Protein AF-0000000087548509 (afdb_homodimer)

Organism: Malassezia restricta (strain ATCC 96810 / NBRC 103918 / CBS 7877) (NCBI:txid425264)

Structure (mmCIF, N/CA/C/O backbone):
data_AF-0000000087548509-model_v1
#
loop_
_entity.id
_entity.type
_entity.pdbx_description
1 polymer 'Dynein light chain roadblock-type 2'
#
loop_
_atom_site.group_PDB
_atom_site.id
_atom_site.type_symbol
_atom_site.label_atom_id
_atom_site.label_alt_id
_atom_site.label_comp_id
_atom_site.label_asym_id
_atom_site.label_entity_id
_atom_site.label_seq_id
_atom_site.pdbx_PDB_ins_code
_atom_site.Cartn_x
_atom_site.Cartn_y
_atom_site.Cartn_z
_atom_site.occupancy
_atom_site.B_iso_or_equiv
_atom_site.auth_seq_id
_atom_site.auth_comp_id
_atom_site.auth_asym_id
_atom_site.auth_atom_id
_atom_site.pdbx_PDB_model_num
ATOM 1 N N . MET A 1 1 ? 19.375 -21.125 -25.5 1 32.38 1 MET A N 1
ATOM 2 C CA . MET A 1 1 ? 18.875 -19.938 -24.797 1 32.38 1 MET A CA 1
ATOM 3 C C . MET A 1 1 ? 18.688 -20.203 -23.312 1 32.38 1 MET A C 1
ATOM 5 O O . MET A 1 1 ? 17.797 -20.969 -22.938 1 32.38 1 MET A O 1
ATOM 9 N N . ILE A 1 2 ? 19.578 -20.219 -22.469 1 40.16 2 ILE A N 1
ATOM 10 C CA . ILE A 1 2 ? 19.688 -20.734 -21.109 1 40.16 2 ILE A CA 1
ATOM 11 C C . ILE A 1 2 ? 18.703 -20.016 -20.203 1 40.16 2 ILE A C 1
ATOM 13 O O . ILE A 1 2 ? 18.688 -18.781 -20.141 1 40.16 2 ILE A O 1
ATOM 17 N N . GLN A 1 3 ? 17.484 -20.359 -20.078 1 46 3 GLN A N 1
ATOM 18 C CA . GLN A 1 3 ? 16.594 -19.859 -19.016 1 46 3 GLN A CA 1
ATOM 19 C C . GLN A 1 3 ? 17.391 -19.547 -17.75 1 46 3 GLN A C 1
ATOM 21 O O . GLN A 1 3 ? 17.969 -20.438 -17.141 1 46 3 GLN A O 1
ATOM 26 N N . SER A 1 4 ? 18.125 -18.531 -17.719 1 49.75 4 SER A N 1
ATOM 27 C CA . SER A 1 4 ? 19.047 -18.203 -16.625 1 49.75 4 SER A CA 1
ATOM 28 C C . SER A 1 4 ? 18.406 -18.484 -15.273 1 49.75 4 SER A C 1
ATOM 30 O O . SER A 1 4 ? 17.219 -18.219 -15.062 1 49.75 4 SER A O 1
ATOM 32 N N . ASP A 1 5 ? 18.922 -19.422 -14.57 1 53.91 5 ASP A N 1
ATOM 33 C CA . ASP A 1 5 ? 18.656 -19.859 -13.203 1 53.91 5 ASP A CA 1
ATOM 34 C C . ASP A 1 5 ? 18.125 -18.703 -12.359 1 53.91 5 ASP A C 1
ATOM 36 O O . ASP A 1 5 ? 17.375 -18.906 -11.406 1 53.91 5 ASP A O 1
ATOM 40 N N . GLU A 1 6 ? 18.531 -17.531 -12.836 1 59.09 6 GLU A N 1
ATOM 41 C CA . GLU A 1 6 ? 18.203 -16.312 -12.086 1 59.09 6 GLU A CA 1
ATOM 42 C C . GLU A 1 6 ? 16.719 -15.977 -12.219 1 59.09 6 GLU A C 1
ATOM 44 O O . GLU A 1 6 ? 16.188 -15.188 -11.438 1 59.09 6 GLU A O 1
ATOM 49 N N . ASP A 1 7 ? 16.047 -16.625 -13.078 1 71.06 7 ASP A N 1
ATOM 50 C CA . ASP A 1 7 ? 14.648 -16.359 -13.375 1 71.06 7 ASP A CA 1
ATOM 51 C C . ASP A 1 7 ? 13.742 -17.422 -12.781 1 71.06 7 ASP A C 1
ATOM 53 O O . ASP A 1 7 ? 12.703 -17.766 -13.359 1 71.06 7 ASP A O 1
ATOM 57 N N . SER A 1 8 ? 14.414 -18.156 -11.773 1 84.06 8 SER A N 1
ATOM 58 C CA . SER A 1 8 ? 13.57 -19.141 -11.109 1 84.06 8 SER A CA 1
ATOM 59 C C . SER A 1 8 ? 13.703 -19.062 -9.594 1 84.06 8 SER A C 1
ATOM 61 O O . SER A 1 8 ? 14.703 -18.562 -9.078 1 84.06 8 SER A O 1
ATOM 63 N N . VAL A 1 9 ? 12.703 -19.5 -8.828 1 91.19 9 VAL A N 1
ATOM 64 C CA . VAL A 1 9 ? 12.75 -19.609 -7.371 1 91.19 9 VAL A CA 1
ATOM 65 C C . VAL A 1 9 ? 13.5 -20.875 -6.977 1 91.19 9 VAL A C 1
ATOM 67 O O . VAL A 1 9 ? 13.227 -21.953 -7.508 1 91.19 9 VAL A O 1
ATOM 70 N N . PRO A 1 10 ? 14.484 -20.656 -6.066 1 92.88 10 PRO A N 1
ATOM 71 C CA . PRO A 1 10 ? 15.141 -21.875 -5.59 1 92.88 10 PRO A CA 1
ATOM 72 C C . PRO A 1 10 ? 14.156 -22.922 -5.074 1 92.88 10 PRO A C 1
ATOM 74 O O . PRO A 1 10 ? 13.086 -22.562 -4.57 1 92.88 10 PRO A O 1
ATOM 77 N N . ASP A 1 11 ? 14.539 -24.188 -5.18 1 93.75 11 ASP A N 1
ATOM 78 C CA . ASP A 1 11 ? 13.664 -25.297 -4.82 1 93.75 11 ASP A CA 1
ATOM 79 C C . ASP A 1 11 ? 13.195 -25.172 -3.369 1 93.75 11 ASP A C 1
ATOM 81 O O . ASP A 1 11 ? 12.031 -25.438 -3.064 1 93.75 11 ASP A O 1
ATOM 85 N N . GLU A 1 12 ? 14.094 -24.828 -2.537 1 94.5 12 GLU A N 1
ATOM 86 C CA . GLU A 1 12 ? 13.758 -24.703 -1.122 1 94.5 12 GLU A CA 1
ATOM 87 C C . GLU A 1 12 ? 12.727 -23.594 -0.901 1 94.5 12 GLU A C 1
ATOM 89 O O . GLU A 1 12 ? 11.789 -23.766 -0.122 1 94.5 12 GLU A O 1
ATOM 94 N N . ALA A 1 13 ? 12.922 -22.5 -1.57 1 93.94 13 ALA A N 1
ATOM 95 C CA . ALA A 1 13 ? 11.977 -21.406 -1.467 1 93.94 13 ALA A CA 1
ATOM 96 C C . ALA A 1 13 ? 10.617 -21.781 -2.053 1 93.94 13 ALA A C 1
ATOM 98 O O . ALA A 1 13 ? 9.578 -21.438 -1.493 1 93.94 13 ALA A O 1
ATOM 99 N N . ALA A 1 14 ? 10.672 -22.453 -3.105 1 95.44 14 ALA A N 1
ATOM 100 C CA . ALA A 1 14 ? 9.445 -22.906 -3.746 1 95.44 14 ALA A CA 1
ATOM 101 C C . ALA A 1 14 ? 8.625 -23.797 -2.807 1 95.44 14 ALA A C 1
ATOM 103 O O . ALA A 1 14 ? 7.402 -23.688 -2.754 1 95.44 14 ALA A O 1
ATOM 104 N N . GLN A 1 15 ? 9.25 -24.625 -2.051 1 96.5 15 GLN A N 1
ATOM 105 C CA . GLN A 1 15 ? 8.57 -25.516 -1.104 1 96.5 15 GLN A CA 1
ATOM 106 C C . GLN A 1 15 ? 7.926 -24.719 0.024 1 96.5 15 GLN A C 1
ATOM 108 O O . GLN A 1 15 ? 6.805 -25.016 0.442 1 96.5 15 GLN A O 1
ATOM 113 N N . VAL A 1 16 ? 8.641 -23.672 0.476 1 96.31 16 VAL A N 1
ATOM 114 C CA . VAL A 1 16 ? 8.102 -22.812 1.526 1 96.31 16 VAL A CA 1
ATOM 115 C C . VAL A 1 16 ? 6.871 -22.062 1.01 1 96.31 16 VAL A C 1
ATOM 117 O O . VAL A 1 16 ? 5.848 -22 1.694 1 96.31 16 VAL A O 1
ATOM 120 N N . LEU A 1 17 ? 6.973 -21.594 -0.188 1 96.62 17 LEU A N 1
ATOM 121 C CA . LEU A 1 17 ? 5.855 -20.875 -0.786 1 96.62 17 LEU A CA 1
ATOM 122 C C . LEU A 1 17 ? 4.656 -21.797 -0.982 1 96.62 17 LEU A C 1
ATOM 124 O O . LEU A 1 17 ? 3.516 -21.391 -0.74 1 96.62 17 LEU A O 1
ATOM 128 N N . ALA A 1 18 ? 4.961 -22.969 -1.39 1 96.94 18 ALA A N 1
ATOM 129 C CA . ALA A 1 18 ? 3.885 -23.953 -1.558 1 96.94 18 ALA A CA 1
ATOM 130 C C . ALA A 1 18 ? 3.184 -24.234 -0.231 1 96.94 18 ALA A C 1
ATOM 132 O O . ALA A 1 18 ? 1.956 -24.344 -0.183 1 96.94 18 ALA A O 1
ATOM 133 N N . GLN A 1 19 ? 3.979 -24.359 0.795 1 97.31 19 GLN A N 1
ATOM 134 C CA . GLN A 1 19 ? 3.402 -24.594 2.115 1 97.31 19 GLN A CA 1
ATOM 135 C C . GLN A 1 19 ? 2.57 -23.391 2.568 1 97.31 19 GLN A C 1
ATOM 137 O O . GLN A 1 19 ? 1.517 -23.562 3.186 1 97.31 19 GLN A O 1
ATOM 142 N N . LEU A 1 20 ? 3.094 -22.203 2.223 1 96.81 20 LEU A N 1
ATOM 143 C CA . LEU A 1 20 ? 2.385 -20.984 2.57 1 96.81 20 LEU A CA 1
ATOM 144 C C . LEU A 1 20 ? 0.986 -20.969 1.962 1 96.81 20 LEU A C 1
ATOM 146 O O . LEU A 1 20 ? 0.03 -20.531 2.602 1 96.81 20 LEU A O 1
ATOM 150 N N . THR A 1 21 ? 0.812 -21.469 0.804 1 96.69 21 THR A N 1
ATOM 151 C CA . THR A 1 21 ? -0.472 -21.422 0.112 1 96.69 21 THR A CA 1
ATOM 152 C C . THR A 1 21 ? -1.452 -22.422 0.72 1 96.69 21 THR A C 1
ATOM 154 O O . THR A 1 21 ? -2.645 -22.391 0.407 1 96.69 21 THR A O 1
ATOM 157 N N . LYS A 1 22 ? -0.946 -23.281 1.601 1 96.06 22 LYS A N 1
ATOM 158 C CA . LYS A 1 22 ? -1.825 -24.234 2.266 1 96.06 22 LYS A CA 1
ATOM 159 C C . LYS A 1 22 ? -2.449 -23.625 3.52 1 96.06 22 LYS A C 1
ATOM 161 O O . LYS A 1 22 ? -3.404 -24.172 4.07 1 96.06 22 LYS A O 1
ATOM 166 N N . HIS A 1 23 ? -1.835 -22.547 3.98 1 94.94 23 HIS A N 1
ATOM 167 C CA . HIS A 1 23 ? -2.395 -21.875 5.145 1 94.94 23 HIS A CA 1
ATOM 168 C C . HIS A 1 23 ? -3.803 -21.359 4.863 1 94.94 23 HIS A C 1
ATOM 170 O O . HIS A 1 23 ? -4.062 -20.797 3.799 1 94.94 23 HIS A O 1
ATOM 176 N N . GLU A 1 24 ? -4.648 -21.469 5.754 1 93.69 24 GLU A N 1
ATOM 177 C CA . GLU A 1 24 ? -6.078 -21.203 5.594 1 93.69 24 GLU A CA 1
ATOM 178 C C . GLU A 1 24 ? -6.34 -19.766 5.199 1 93.69 24 GLU A C 1
ATOM 180 O O . GLU A 1 24 ? -7.297 -19.469 4.477 1 93.69 24 GLU A O 1
ATOM 185 N N . HIS A 1 25 ? -5.539 -18.891 5.543 1 95.5 25 HIS A N 1
ATOM 186 C CA . HIS A 1 25 ? -5.824 -17.484 5.305 1 95.5 25 HIS A CA 1
ATOM 187 C C . HIS A 1 25 ? -5.129 -16.984 4.039 1 95.5 25 HIS A C 1
ATOM 189 O O . HIS A 1 25 ? -5.371 -15.859 3.596 1 95.5 25 HIS A O 1
ATOM 195 N N . VAL A 1 26 ? -4.309 -17.828 3.477 1 97.69 26 VAL A N 1
ATOM 196 C CA . VAL A 1 26 ? -3.566 -17.422 2.285 1 97.69 26 VAL A CA 1
ATOM 197 C C . VAL A 1 26 ? -4.309 -17.891 1.034 1 97.69 26 VAL A C 1
ATOM 199 O O . VAL A 1 26 ? -4.512 -19.094 0.837 1 97.69 26 VAL A O 1
ATOM 202 N N . ARG A 1 27 ? -4.664 -16.938 0.152 1 97.06 27 ARG A N 1
ATOM 203 C CA . ARG A 1 27 ? -5.41 -17.234 -1.064 1 97.06 27 ARG A CA 1
ATOM 204 C C . ARG A 1 27 ? -4.465 -17.562 -2.219 1 97.06 27 ARG A C 1
ATOM 206 O O . ARG A 1 27 ? -4.828 -18.297 -3.139 1 97.06 27 ARG A O 1
ATOM 213 N N . GLY A 1 28 ? -3.262 -16.906 -2.129 1 97.69 28 GLY A N 1
ATOM 214 C CA . GLY A 1 28 ? -2.291 -17.141 -3.186 1 97.69 28 GLY A CA 1
ATOM 215 C C . GLY A 1 28 ? -0.984 -16.406 -2.973 1 97.69 28 GLY A C 1
ATOM 216 O O . GLY A 1 28 ? -0.912 -15.484 -2.154 1 97.69 28 GLY A O 1
ATOM 217 N N . CYS A 1 29 ? -0.03 -16.875 -3.736 1 98.19 29 CYS A N 1
ATOM 218 C CA . CYS A 1 29 ? 1.312 -16.312 -3.686 1 98.19 29 CYS A CA 1
ATOM 219 C C . CYS A 1 29 ? 1.935 -16.25 -5.074 1 98.19 29 CYS A C 1
ATOM 221 O O . CYS A 1 29 ? 1.766 -17.172 -5.875 1 98.19 29 CYS A O 1
ATOM 223 N N . VAL A 1 30 ? 2.66 -15.203 -5.32 1 98.19 30 VAL A N 1
ATOM 224 C CA . VAL A 1 30 ? 3.359 -15.023 -6.586 1 98.19 30 VAL A CA 1
ATOM 225 C C . VAL A 1 30 ? 4.773 -14.508 -6.328 1 98.19 30 VAL A C 1
ATOM 227 O O . VAL A 1 30 ? 4.977 -13.633 -5.484 1 98.19 30 VAL A O 1
ATOM 230 N N . ALA A 1 31 ? 5.723 -15.078 -6.988 1 97.88 31 ALA A N 1
ATOM 231 C CA . ALA A 1 31 ? 7.082 -14.539 -7.035 1 97.88 31 ALA A CA 1
ATOM 232 C C . ALA A 1 31 ? 7.391 -13.945 -8.406 1 97.88 31 ALA A C 1
ATOM 234 O O . ALA A 1 31 ? 7.18 -14.594 -9.43 1 97.88 31 ALA A O 1
ATOM 235 N N . LEU A 1 32 ? 7.82 -12.742 -8.367 1 97.69 32 LEU A N 1
ATOM 236 C CA . LEU A 1 32 ? 8.188 -12.023 -9.586 1 97.69 32 LEU A CA 1
ATOM 237 C C . LEU A 1 32 ? 9.68 -11.727 -9.617 1 97.69 32 LEU A C 1
ATOM 239 O O . LEU A 1 32 ? 10.289 -11.492 -8.57 1 97.69 32 LEU A O 1
ATOM 243 N N . THR A 1 33 ? 10.25 -11.711 -10.828 1 95.31 33 THR A N 1
ATOM 244 C CA . THR A 1 33 ? 11.633 -11.25 -10.922 1 95.31 33 THR A CA 1
ATOM 245 C C . THR A 1 33 ? 11.75 -9.805 -10.445 1 95.31 33 THR A C 1
ATOM 247 O O . THR A 1 33 ? 10.836 -9 -10.641 1 95.31 33 THR A O 1
ATOM 250 N N . ALA A 1 34 ? 12.844 -9.5 -9.875 1 88.69 34 ALA A N 1
ATOM 251 C CA . ALA A 1 34 ? 13.055 -8.172 -9.289 1 88.69 34 ALA A CA 1
ATOM 252 C C . ALA A 1 34 ? 13.172 -7.109 -10.375 1 88.69 34 ALA A C 1
ATOM 254 O O . ALA A 1 34 ? 12.664 -5.996 -10.219 1 88.69 34 ALA A O 1
ATOM 255 N N . ALA A 1 35 ? 13.75 -7.406 -11.477 1 85.69 35 ALA A N 1
ATOM 256 C CA . ALA A 1 35 ? 14.117 -6.41 -12.484 1 85.69 35 ALA A CA 1
ATOM 257 C C . ALA A 1 35 ? 12.93 -6.059 -13.375 1 85.69 35 ALA A C 1
ATOM 259 O O . ALA A 1 35 ? 12.664 -4.883 -13.633 1 85.69 35 ALA A O 1
ATOM 260 N N . ASP A 1 36 ? 12.164 -7.07 -13.773 1 88.81 36 ASP A N 1
ATOM 261 C CA . ASP A 1 36 ? 11.156 -6.777 -14.781 1 88.81 36 ASP A CA 1
ATOM 262 C C . ASP A 1 36 ? 9.797 -7.355 -14.383 1 88.81 36 ASP A C 1
ATOM 264 O O . ASP A 1 36 ? 8.844 -7.297 -15.156 1 88.81 36 ASP A O 1
ATOM 268 N N . GLN A 1 37 ? 9.672 -7.918 -13.227 1 92.62 37 GLN A N 1
ATOM 269 C CA . GLN A 1 37 ? 8.43 -8.383 -12.625 1 92.62 37 GLN A CA 1
ATOM 270 C C . GLN A 1 37 ? 7.754 -9.438 -13.5 1 92.62 37 GLN A C 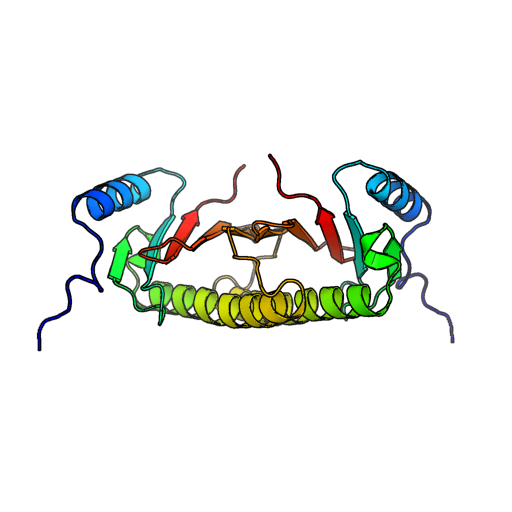1
ATOM 272 O O . GLN A 1 37 ? 6.547 -9.375 -13.734 1 92.62 37 GLN A O 1
ATOM 277 N N . ARG A 1 38 ? 8.602 -10.445 -14 1 95.62 38 ARG A N 1
ATOM 278 C CA . ARG A 1 38 ? 8.07 -11.656 -14.625 1 95.62 38 ARG A CA 1
ATOM 279 C C . ARG A 1 38 ? 7.691 -12.695 -13.57 1 95.62 38 ARG A C 1
ATOM 281 O O . ARG A 1 38 ? 8.367 -12.82 -12.547 1 95.62 38 ARG A O 1
ATOM 288 N N . VAL A 1 39 ? 6.676 -13.438 -13.906 1 97.19 39 VAL A N 1
ATOM 289 C CA . VAL A 1 39 ? 6.254 -14.477 -12.969 1 97.19 39 VAL A CA 1
ATOM 290 C C . VAL A 1 39 ? 7.238 -15.641 -13.008 1 97.19 39 VAL A C 1
ATOM 292 O O . VAL A 1 39 ? 7.473 -16.234 -14.062 1 97.19 39 VAL A O 1
ATOM 295 N N . ILE A 1 40 ? 7.75 -16.016 -11.82 1 96.88 40 ILE A N 1
ATOM 296 C CA . ILE A 1 40 ? 8.68 -17.141 -11.797 1 96.88 40 ILE A CA 1
ATOM 297 C C . ILE A 1 40 ? 8.117 -18.25 -10.914 1 96.88 40 ILE A C 1
ATOM 299 O O . ILE A 1 40 ? 8.656 -19.359 -10.898 1 96.88 40 ILE A O 1
ATOM 303 N N . TRP A 1 41 ? 7.074 -17.953 -10.203 1 96.62 41 TRP A N 1
ATOM 304 C CA . TRP A 1 41 ? 6.355 -18.938 -9.406 1 96.62 41 TRP A CA 1
ATOM 305 C C . TRP A 1 41 ? 4.988 -18.422 -8.992 1 96.62 41 TRP A C 1
ATOM 307 O O . TRP A 1 41 ? 4.828 -17.234 -8.719 1 96.62 41 TRP A O 1
ATOM 317 N N . SER A 1 42 ? 4.016 -19.203 -8.953 1 97.88 42 SER A N 1
ATOM 318 C CA . SER A 1 42 ? 2.713 -18.844 -8.398 1 97.88 42 SER A CA 1
ATOM 319 C C . SER A 1 42 ? 1.998 -20.062 -7.836 1 97.88 42 SER A C 1
ATOM 321 O O . SER A 1 42 ? 2.242 -21.188 -8.281 1 97.88 42 SER A O 1
ATOM 323 N N . GLY A 1 43 ? 1.239 -19.859 -6.871 1 97.62 43 GLY A N 1
ATOM 324 C CA . GLY A 1 43 ? 0.435 -20.906 -6.277 1 97.62 43 GLY A 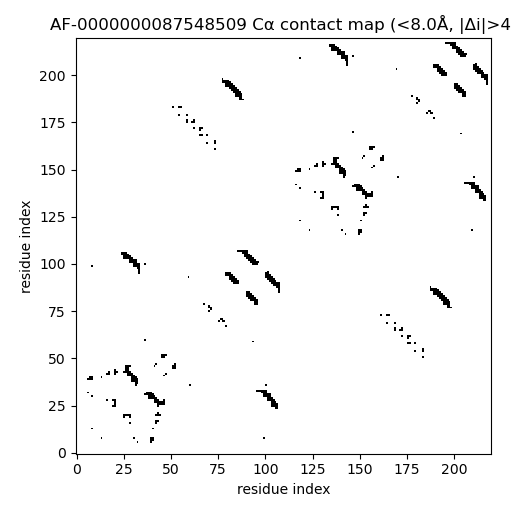CA 1
ATOM 325 C C . GLY A 1 43 ? -0.733 -20.391 -5.465 1 97.62 43 GLY A C 1
ATOM 326 O O . GLY A 1 43 ? -0.806 -19.188 -5.176 1 97.62 43 GLY A O 1
ATOM 327 N N . GLY A 1 44 ? -1.623 -21.406 -5.078 1 97.25 44 GLY A N 1
ATOM 328 C CA . GLY A 1 44 ? -2.805 -21.062 -4.305 1 97.25 44 GLY A CA 1
ATOM 329 C C . GLY A 1 44 ? -4.082 -21.078 -5.125 1 97.25 44 GLY A C 1
ATOM 330 O O . GLY A 1 44 ? -4.031 -21.016 -6.355 1 97.25 44 GLY A O 1
ATOM 331 N N . VAL A 1 45 ? -5.152 -21.031 -4.445 1 96.12 45 VAL A N 1
ATOM 332 C CA . VAL A 1 45 ? -6.449 -21.219 -5.082 1 96.12 45 VAL A CA 1
ATOM 333 C C . VAL A 1 45 ? -6.785 -20 -5.949 1 96.12 45 VAL A C 1
ATOM 335 O O . VAL A 1 45 ? -7.352 -20.156 -7.035 1 96.12 45 VAL A O 1
ATOM 338 N N . THR A 1 46 ? -6.453 -18.812 -5.598 1 95.81 46 THR A N 1
ATOM 339 C CA . THR A 1 46 ? -6.773 -17.578 -6.324 1 95.81 46 THR A CA 1
ATOM 340 C C . THR A 1 46 ? -6.027 -17.547 -7.656 1 95.81 46 THR A C 1
ATOM 342 O O . THR A 1 46 ? -6.531 -17 -8.641 1 95.81 46 THR A O 1
ATOM 345 N N . PHE A 1 47 ? -4.906 -18.156 -7.695 1 97.06 47 PHE A N 1
ATOM 346 C CA . PHE A 1 47 ? -4.059 -18 -8.867 1 97.06 47 PHE A CA 1
ATOM 347 C C . PHE A 1 47 ? -4.098 -19.266 -9.734 1 97.06 47 PHE A C 1
ATOM 349 O O . PHE A 1 47 ? -3.271 -19.422 -10.633 1 97.06 47 PHE A O 1
ATOM 356 N N . ALA A 1 48 ? -5.027 -20.141 -9.414 1 95.56 48 ALA A N 1
ATOM 357 C CA . ALA A 1 48 ? -5.34 -21.234 -10.336 1 95.56 48 ALA A CA 1
ATOM 358 C C . ALA A 1 48 ? -5.918 -20.703 -11.641 1 95.56 48 ALA A C 1
ATOM 360 O O . ALA A 1 48 ? -5.781 -21.344 -12.695 1 95.56 48 ALA A O 1
ATOM 361 N N . SER A 1 49 ? -6.484 -19.5 -11.586 1 95.19 49 SER A N 1
ATOM 362 C CA . SER A 1 49 ? -6.969 -18.797 -12.758 1 95.19 49 SER A CA 1
ATOM 363 C C . SER A 1 49 ? -5.871 -17.922 -13.367 1 95.19 49 SER A C 1
ATOM 365 O O . SER A 1 49 ? -5.352 -17.016 -12.711 1 95.19 49 SER A O 1
ATOM 367 N N . GLU A 1 50 ? -5.594 -18.156 -14.641 1 95.75 50 GLU A N 1
ATOM 368 C CA . GLU A 1 50 ? -4.586 -17.344 -15.328 1 95.75 50 GLU A CA 1
ATOM 369 C C . GLU A 1 50 ? -5.016 -15.891 -15.43 1 95.75 50 GLU A C 1
ATOM 371 O O . GLU A 1 50 ? -4.184 -14.984 -15.367 1 95.75 50 GLU A O 1
ATOM 376 N N . ALA A 1 51 ? -6.262 -15.727 -15.625 1 96.38 51 ALA A N 1
ATOM 377 C CA . ALA A 1 51 ? -6.793 -14.367 -15.734 1 96.38 51 ALA A CA 1
ATOM 378 C C . ALA A 1 51 ? -6.613 -13.594 -14.438 1 96.38 51 ALA A C 1
ATOM 380 O O . ALA A 1 51 ? -6.211 -12.43 -14.453 1 96.38 51 ALA A O 1
ATOM 381 N N . LYS A 1 52 ? -6.867 -14.211 -13.312 1 96.31 52 LYS A N 1
ATOM 382 C CA . LYS A 1 52 ? -6.711 -13.555 -12.016 1 96.31 52 LYS A CA 1
ATOM 383 C C . LYS A 1 52 ? -5.242 -13.273 -11.711 1 96.31 52 LYS A C 1
ATOM 385 O O . LYS A 1 52 ? -4.902 -12.203 -11.203 1 96.31 52 LYS A O 1
ATOM 390 N N . LEU A 1 53 ? -4.43 -14.258 -12.039 1 97.88 53 LEU A N 1
ATOM 391 C CA . LEU A 1 53 ? -2.992 -14.062 -11.875 1 97.88 53 LEU A CA 1
ATOM 392 C C . LEU A 1 53 ? -2.516 -12.844 -12.656 1 97.88 53 LEU A C 1
ATOM 394 O O . LEU A 1 53 ? -1.813 -11.992 -12.109 1 97.88 53 LEU A O 1
ATOM 398 N N . ALA A 1 54 ? -2.93 -12.758 -13.891 1 97.69 54 ALA A N 1
ATOM 399 C CA . ALA A 1 54 ? -2.527 -11.641 -14.742 1 97.69 54 ALA A CA 1
ATOM 400 C C . ALA A 1 54 ? -3.01 -10.312 -14.172 1 97.69 54 ALA A C 1
ATOM 402 O O . ALA A 1 54 ? -2.277 -9.32 -14.188 1 97.69 54 ALA A O 1
ATOM 403 N N . GLN A 1 55 ? -4.223 -10.289 -13.672 1 97.44 55 GLN A N 1
ATOM 404 C CA . GLN A 1 55 ? -4.793 -9.07 -13.109 1 97.44 55 GLN A CA 1
ATOM 405 C C . GLN A 1 55 ? -3.996 -8.594 -11.898 1 97.44 55 GLN A C 1
ATOM 407 O O . GLN A 1 55 ? -3.662 -7.418 -11.797 1 97.44 55 GLN A O 1
ATOM 412 N N . VAL A 1 56 ? -3.682 -9.547 -11.062 1 97.94 56 VAL A N 1
ATOM 413 C CA . VAL A 1 56 ? -2.979 -9.188 -9.836 1 97.94 56 VAL A CA 1
ATOM 414 C C . VAL A 1 56 ? -1.55 -8.758 -10.164 1 97.94 56 VAL A C 1
ATOM 416 O O . VAL A 1 56 ? -1.035 -7.793 -9.594 1 97.94 56 VAL A O 1
ATOM 419 N N . VAL A 1 57 ? -0.912 -9.398 -11.094 1 98.06 57 VAL A N 1
ATOM 420 C CA . VAL A 1 57 ? 0.446 -9.047 -11.5 1 98.06 57 VAL A CA 1
ATOM 421 C C . VAL A 1 57 ? 0.464 -7.645 -12.102 1 98.06 57 VAL A C 1
ATOM 423 O O . VAL A 1 57 ? 1.343 -6.84 -11.781 1 98.06 57 VAL A O 1
ATOM 426 N N . HIS A 1 58 ? -0.521 -7.289 -12.93 1 97.69 58 HIS A N 1
ATOM 427 C CA . HIS A 1 58 ? -0.618 -5.949 -13.492 1 97.69 58 HIS A CA 1
ATOM 428 C C . HIS A 1 58 ? -0.857 -4.91 -12.398 1 97.69 58 HIS A C 1
ATOM 430 O O . HIS A 1 58 ? -0.283 -3.82 -12.438 1 97.69 58 HIS A O 1
ATOM 436 N N . PHE A 1 59 ? -1.713 -5.328 -11.445 1 98.5 59 PHE A N 1
ATOM 437 C CA . PHE A 1 59 ? -1.987 -4.477 -10.297 1 98.5 59 PHE A CA 1
ATOM 438 C C . PHE A 1 59 ? -0.699 -4.129 -9.562 1 98.5 59 PHE A C 1
ATOM 440 O O . PHE A 1 59 ? -0.385 -2.951 -9.367 1 98.5 59 PHE A O 1
ATOM 447 N N . VAL A 1 60 ? 0.083 -5.098 -9.281 1 98.06 60 VAL A N 1
ATOM 448 C CA . VAL A 1 60 ? 1.315 -4.945 -8.516 1 98.06 60 VAL A CA 1
ATOM 449 C C . VAL A 1 60 ? 2.332 -4.141 -9.32 1 98.06 60 VAL A C 1
ATOM 451 O O . VAL A 1 60 ? 2.949 -3.211 -8.805 1 98.06 60 VAL A O 1
ATOM 454 N N . ARG A 1 61 ? 2.43 -4.43 -10.555 1 97.75 61 ARG A N 1
ATOM 455 C CA . ARG A 1 61 ? 3.389 -3.744 -11.414 1 97.75 61 ARG A CA 1
ATOM 456 C C . ARG A 1 61 ? 3.074 -2.256 -11.516 1 97.75 61 ARG A C 1
ATOM 458 O O . ARG A 1 61 ? 3.963 -1.416 -11.352 1 97.75 61 ARG A O 1
ATOM 465 N N . ASP A 1 62 ? 1.823 -1.938 -11.805 1 98 62 ASP A N 1
ATOM 466 C CA . ASP A 1 62 ? 1.428 -0.541 -11.953 1 98 62 ASP A CA 1
ATOM 467 C C . ASP A 1 62 ? 1.597 0.217 -10.633 1 98 62 ASP A C 1
ATOM 469 O O . ASP A 1 62 ? 2.01 1.379 -10.633 1 98 62 ASP A O 1
ATOM 473 N N . THR A 1 63 ? 1.29 -0.441 -9.523 1 98.25 63 THR A N 1
ATOM 474 C CA . THR A 1 63 ? 1.409 0.192 -8.211 1 98.25 63 THR A CA 1
ATOM 475 C C . THR A 1 63 ? 2.873 0.462 -7.871 1 98.25 63 THR A C 1
ATOM 477 O O . THR A 1 63 ? 3.227 1.571 -7.469 1 98.25 63 THR A O 1
ATOM 480 N N . LEU A 1 64 ? 3.734 -0.505 -8.148 1 97.25 64 LEU A N 1
ATOM 481 C CA . LEU A 1 64 ? 5.148 -0.361 -7.816 1 97.25 64 LEU A CA 1
ATOM 482 C C . LEU A 1 64 ? 5.801 0.713 -8.68 1 97.25 64 LEU A C 1
ATOM 484 O O . LEU A 1 64 ? 6.691 1.43 -8.219 1 97.25 64 LEU A O 1
ATOM 488 N N . ALA A 1 65 ? 5.383 0.765 -9.922 1 97.19 65 ALA A N 1
ATOM 489 C CA . ALA A 1 65 ? 5.93 1.792 -10.805 1 97.19 65 ALA A CA 1
ATOM 490 C C . ALA A 1 65 ? 5.691 3.188 -10.242 1 97.19 65 ALA A C 1
ATOM 492 O O . ALA A 1 65 ? 6.598 4.023 -10.227 1 97.19 65 ALA A O 1
ATOM 493 N N . VAL A 1 66 ? 4.5 3.432 -9.75 1 98 66 VAL A N 1
ATOM 494 C CA . VAL A 1 66 ? 4.125 4.73 -9.203 1 98 66 VAL A CA 1
ATOM 495 C C . VAL A 1 66 ? 4.852 4.957 -7.879 1 98 66 VAL A C 1
ATOM 497 O O . VAL A 1 66 ? 5.414 6.031 -7.648 1 98 66 VAL A O 1
ATOM 500 N N . VAL A 1 67 ? 4.891 3.951 -6.977 1 98.12 67 VAL A N 1
ATOM 501 C CA . VAL A 1 67 ? 5.508 4.062 -5.66 1 98.12 67 VAL A CA 1
ATOM 502 C C . VAL A 1 67 ? 7 4.34 -5.809 1 98.12 67 VAL A C 1
ATOM 504 O O . VAL A 1 67 ? 7.539 5.242 -5.168 1 98.12 67 VAL A O 1
ATOM 507 N N . GLN A 1 68 ? 7.629 3.635 -6.715 1 95.38 68 GLN A N 1
ATOM 508 C CA . GLN A 1 68 ? 9.07 3.793 -6.906 1 95.38 68 GLN A CA 1
ATOM 509 C C . GLN A 1 68 ? 9.398 5.18 -7.445 1 95.38 68 GLN A C 1
ATOM 511 O O . GLN A 1 68 ? 10.375 5.805 -7.016 1 95.38 68 GLN A O 1
ATOM 516 N N . ARG A 1 69 ? 8.625 5.664 -8.375 1 97.25 69 ARG A N 1
ATOM 517 C CA . ARG A 1 69 ? 8.836 6.996 -8.93 1 97.25 69 ARG A CA 1
ATOM 518 C C . ARG A 1 69 ? 8.828 8.055 -7.836 1 97.25 69 ARG A C 1
ATOM 520 O O . ARG A 1 69 ? 9.695 8.93 -7.805 1 97.25 69 ARG A O 1
ATOM 527 N N . HIS A 1 70 ? 7.855 7.918 -6.945 1 97.75 70 HIS A N 1
ATOM 528 C CA . HIS A 1 70 ? 7.711 8.93 -5.902 1 97.75 70 HIS A CA 1
ATOM 529 C C . HIS A 1 70 ? 8.758 8.75 -4.812 1 97.75 70 HIS A C 1
ATOM 531 O O . HIS A 1 70 ? 9.234 9.727 -4.227 1 97.75 70 HIS A O 1
ATOM 537 N N . MET A 1 71 ? 9.141 7.512 -4.504 1 97.06 71 MET A N 1
ATOM 538 C CA . MET A 1 71 ? 10.203 7.258 -3.535 1 97.06 71 MET A CA 1
ATOM 539 C C . MET A 1 71 ? 11.523 7.852 -4.008 1 97.06 71 MET A C 1
ATOM 541 O O . MET A 1 71 ? 12.305 8.375 -3.203 1 97.06 71 MET A O 1
ATOM 545 N N . ASP A 1 72 ? 11.75 7.801 -5.336 1 96.19 72 ASP A N 1
ATOM 546 C CA . ASP A 1 72 ? 12.977 8.352 -5.906 1 96.19 72 ASP A CA 1
ATOM 547 C C . ASP A 1 72 ? 13.055 9.859 -5.699 1 96.19 72 ASP A C 1
ATOM 549 O O . ASP A 1 72 ? 14.148 10.414 -5.57 1 96.19 72 ASP A O 1
ATOM 553 N N . ILE A 1 73 ? 11.938 10.469 -5.621 1 95.19 73 ILE A N 1
ATOM 554 C CA . ILE A 1 73 ? 11.859 11.914 -5.434 1 95.19 73 ILE A CA 1
ATOM 555 C C . ILE A 1 73 ? 11.93 12.25 -3.945 1 95.19 73 ILE A C 1
ATOM 557 O O . ILE A 1 73 ? 12.711 13.109 -3.531 1 95.19 73 ILE A O 1
ATOM 561 N N . LEU A 1 74 ? 11.211 11.539 -3.104 1 94.5 74 LEU A N 1
ATOM 562 C CA . LEU A 1 74 ? 11.039 11.844 -1.688 1 94.5 74 LEU A CA 1
ATOM 563 C C . LEU A 1 74 ? 12.273 11.438 -0.887 1 94.5 74 LEU A C 1
ATOM 565 O O . LEU A 1 74 ? 12.703 12.164 0.011 1 94.5 74 LEU A O 1
ATOM 569 N N . GLU A 1 75 ? 12.781 10.188 -1.183 1 94.5 75 GLU A N 1
ATOM 570 C CA . GLU A 1 75 ? 13.922 9.602 -0.487 1 94.5 75 GLU A CA 1
ATOM 571 C C . GLU A 1 75 ? 14.758 8.734 -1.425 1 94.5 75 GLU A C 1
ATOM 573 O O . GLU A 1 75 ? 14.688 7.504 -1.362 1 94.5 75 GLU A O 1
ATOM 578 N N . PRO A 1 76 ? 15.625 9.312 -2.256 1 93.62 76 PRO A N 1
ATOM 579 C CA . PRO A 1 76 ? 16.344 8.602 -3.318 1 93.62 76 PRO A CA 1
ATOM 580 C C . PRO A 1 76 ? 17.203 7.457 -2.787 1 93.62 76 PRO A C 1
ATOM 582 O O . PRO A 1 76 ? 17.453 6.484 -3.504 1 93.62 76 PRO A O 1
ATOM 585 N N . ASP A 1 77 ? 17.703 7.434 -1.571 1 94.62 77 ASP A N 1
ATOM 586 C CA . ASP A 1 77 ? 18.578 6.383 -1.058 1 94.62 77 ASP A CA 1
ATOM 587 C C . ASP A 1 77 ? 17.812 5.406 -0.172 1 94.62 77 ASP A C 1
ATOM 589 O O . ASP A 1 77 ? 18.391 4.73 0.673 1 94.62 77 ASP A O 1
ATOM 593 N N . ASP A 1 78 ? 16.531 5.348 -0.363 1 95.25 78 ASP A N 1
ATOM 594 C CA . ASP A 1 78 ? 15.664 4.492 0.433 1 95.25 78 ASP A CA 1
ATOM 595 C C . ASP A 1 78 ? 15.109 3.344 -0.407 1 95.25 78 ASP A C 1
ATOM 597 O O . ASP A 1 78 ? 15.102 3.412 -1.638 1 95.25 78 ASP A O 1
ATOM 601 N N . ASP A 1 79 ? 14.742 2.252 0.226 1 94.56 79 ASP A N 1
ATOM 602 C CA . ASP A 1 79 ? 14.148 1.104 -0.453 1 94.56 79 ASP A CA 1
ATOM 603 C C . ASP A 1 79 ? 12.797 0.749 0.151 1 94.56 79 ASP A C 1
ATOM 605 O O . ASP A 1 79 ? 12.57 0.94 1.348 1 94.56 79 ASP A O 1
ATOM 609 N N . LEU A 1 80 ? 11.984 0.255 -0.74 1 96.25 80 LEU A N 1
ATOM 610 C CA . LEU A 1 80 ? 10.719 -0.285 -0.259 1 96.25 80 LEU A CA 1
ATOM 611 C C . LEU A 1 80 ? 10.945 -1.529 0.592 1 96.25 80 LEU A C 1
ATOM 613 O O . LEU A 1 80 ? 11.719 -2.414 0.213 1 96.25 80 LEU A O 1
ATOM 617 N N . GLY A 1 81 ? 10.359 -1.567 1.789 1 96.31 81 GLY A N 1
ATOM 618 C CA . GLY A 1 81 ? 10.383 -2.76 2.621 1 96.31 81 GLY A CA 1
ATOM 619 C C . GLY A 1 81 ? 9.156 -3.641 2.432 1 96.31 81 GLY A C 1
ATOM 620 O O . GLY A 1 81 ? 9.281 -4.805 2.039 1 96.31 81 GLY A O 1
ATOM 621 N N . LEU A 1 82 ? 8.031 -3.053 2.693 1 97.44 82 LEU A N 1
ATOM 622 C CA . LEU A 1 82 ? 6.762 -3.771 2.613 1 97.44 82 LEU A CA 1
ATOM 623 C C . LEU A 1 82 ? 5.637 -2.838 2.184 1 97.44 82 LEU A C 1
ATOM 625 O O . LEU A 1 82 ? 5.57 -1.69 2.629 1 97.44 82 LEU A O 1
ATOM 629 N N . MET A 1 83 ? 4.785 -3.379 1.318 1 98.38 83 MET A N 1
ATOM 630 C CA . MET A 1 83 ? 3.535 -2.688 1.011 1 98.38 83 MET A CA 1
ATOM 631 C C . MET A 1 83 ? 2.334 -3.588 1.28 1 98.38 83 MET A C 1
ATOM 633 O O . MET A 1 83 ? 2.312 -4.746 0.854 1 98.38 83 MET A O 1
ATOM 637 N N . ARG A 1 84 ? 1.479 -3.031 2.002 1 98.5 84 ARG A N 1
ATOM 638 C CA . ARG A 1 84 ? 0.257 -3.756 2.332 1 98.5 84 ARG A CA 1
ATOM 639 C C . ARG A 1 84 ? -0.978 -2.979 1.889 1 98.5 84 ARG A C 1
ATOM 641 O O . ARG A 1 84 ? -1.11 -1.79 2.189 1 98.5 84 ARG A O 1
ATOM 648 N N . ILE A 1 85 ? -1.798 -3.627 1.109 1 98.56 85 ILE A N 1
ATOM 649 C CA . ILE A 1 85 ? -3.09 -3.086 0.706 1 98.56 85 ILE A CA 1
ATOM 650 C C . ILE A 1 85 ? -4.211 -3.963 1.255 1 98.56 85 ILE A C 1
ATOM 652 O O . ILE A 1 85 ? -4.395 -5.102 0.812 1 98.56 85 ILE A O 1
ATOM 656 N N . ARG A 1 86 ? -4.895 -3.391 2.197 1 98.06 86 ARG A N 1
ATOM 657 C CA . ARG A 1 86 ? -5.969 -4.141 2.834 1 98.06 86 ARG A CA 1
ATOM 658 C C . ARG A 1 86 ? -7.336 -3.611 2.406 1 98.06 86 ARG A C 1
ATOM 660 O O . ARG A 1 86 ? -7.578 -2.402 2.445 1 98.06 86 ARG A O 1
ATOM 667 N N . THR A 1 87 ? -8.188 -4.461 1.954 1 96.88 87 THR A N 1
ATOM 668 C CA . THR A 1 87 ? -9.562 -4.133 1.607 1 96.88 87 THR A CA 1
ATOM 669 C C . THR A 1 87 ? -10.539 -4.902 2.49 1 96.88 87 THR A C 1
ATOM 671 O O . THR A 1 87 ? -10.133 -5.582 3.432 1 96.88 87 THR A O 1
ATOM 674 N N . GLY A 1 88 ? -11.758 -4.746 2.246 1 94.94 88 GLY A N 1
ATOM 675 C CA . GLY A 1 88 ? -12.766 -5.527 2.938 1 94.94 88 GLY A CA 1
ATOM 676 C C . GLY A 1 88 ? -12.758 -6.996 2.555 1 94.94 88 GLY A C 1
ATOM 677 O O . GLY A 1 88 ? -13.266 -7.84 3.293 1 94.94 88 GLY A O 1
ATOM 678 N N . LYS A 1 89 ? -12.109 -7.41 1.487 1 95.88 89 LYS A N 1
ATOM 679 C CA . LYS A 1 89 ? -12.242 -8.766 0.958 1 95.88 89 LYS A CA 1
ATOM 680 C C . LYS A 1 89 ? -10.898 -9.492 0.969 1 95.88 89 LYS A C 1
ATOM 682 O O . LYS A 1 89 ? -10.844 -10.711 1.101 1 95.88 89 LYS A O 1
ATOM 687 N N . TYR A 1 90 ? -9.812 -8.742 0.815 1 97 90 TYR A N 1
ATOM 688 C CA . TYR A 1 90 ? -8.492 -9.367 0.777 1 97 90 TYR A CA 1
ATOM 689 C C . TYR A 1 90 ? -7.418 -8.391 1.251 1 97 90 TYR A C 1
ATOM 691 O O . TYR A 1 90 ? -7.691 -7.203 1.444 1 97 90 TYR A O 1
ATOM 699 N N . GLU A 1 91 ? -6.363 -8.93 1.516 1 98.12 91 GLU A N 1
ATOM 700 C CA . GLU A 1 91 ? -5.133 -8.172 1.746 1 98.12 91 GLU A CA 1
ATOM 701 C C . GLU A 1 91 ? -4.039 -8.594 0.769 1 98.12 91 GLU A C 1
ATOM 703 O O . GLU A 1 91 ? -3.838 -9.789 0.526 1 98.12 91 GLU A O 1
ATOM 708 N N . LEU A 1 92 ? -3.344 -7.652 0.166 1 98.38 92 LEU A N 1
ATOM 709 C CA . LEU A 1 92 ? -2.199 -7.867 -0.713 1 98.38 92 LEU A CA 1
ATOM 710 C C . LEU A 1 92 ? -0.907 -7.402 -0.047 1 98.38 92 LEU A C 1
ATOM 712 O O . LEU A 1 92 ? -0.789 -6.242 0.349 1 98.38 92 LEU A O 1
ATOM 716 N N . LEU A 1 93 ? -0.005 -8.359 0.111 1 98.25 93 LEU A N 1
ATOM 717 C CA . LEU A 1 93 ? 1.312 -8.055 0.658 1 98.25 93 LEU A CA 1
ATOM 718 C C . LEU A 1 93 ? 2.383 -8.141 -0.425 1 98.25 93 LEU A C 1
ATOM 720 O O . LEU A 1 93 ? 2.484 -9.148 -1.126 1 98.25 93 LEU A O 1
ATOM 724 N N . ILE A 1 94 ? 3.092 -7.043 -0.597 1 98.56 94 ILE A N 1
ATOM 725 C CA . ILE A 1 94 ? 4.156 -6.961 -1.592 1 98.56 94 ILE A CA 1
ATOM 726 C C . ILE A 1 94 ? 5.492 -6.719 -0.898 1 98.56 94 ILE A C 1
ATOM 728 O O . ILE A 1 94 ? 5.676 -5.699 -0.228 1 98.56 94 ILE A O 1
ATOM 732 N N . THR A 1 95 ? 6.387 -7.602 -1.1 1 96.88 95 THR A N 1
ATOM 733 C CA . THR A 1 95 ? 7.676 -7.547 -0.42 1 96.88 95 THR A CA 1
ATOM 734 C C . THR A 1 95 ? 8.82 -7.742 -1.412 1 96.88 95 THR A C 1
ATOM 736 O O . THR A 1 95 ? 9.047 -8.852 -1.894 1 96.88 95 THR A O 1
ATOM 739 N N . PRO A 1 96 ? 9.562 -6.68 -1.574 1 94.25 96 PRO A N 1
ATOM 740 C CA . PRO A 1 96 ? 10.758 -6.84 -2.398 1 94.25 96 PRO A CA 1
ATOM 741 C C . PRO A 1 96 ? 11.883 -7.578 -1.668 1 94.25 96 PRO A C 1
ATOM 743 O O . PRO A 1 96 ? 12.047 -7.414 -0.456 1 94.25 96 PRO A O 1
ATOM 746 N N . SER A 1 97 ? 12.508 -8.461 -2.348 1 87.75 97 SER A N 1
ATOM 747 C CA . SER A 1 97 ? 13.734 -9.086 -1.853 1 87.75 97 SER A CA 1
ATOM 748 C C . SER A 1 97 ? 14.859 -8.984 -2.873 1 87.75 97 SER A C 1
ATOM 750 O O . SER A 1 97 ? 14.68 -8.406 -3.947 1 87.75 97 SER A O 1
ATOM 752 N N . LYS A 1 98 ? 16.047 -9.438 -2.508 1 84.06 98 LYS A N 1
ATOM 753 C CA . LYS A 1 98 ? 17.203 -9.391 -3.4 1 84.06 98 LYS A CA 1
ATOM 754 C C . LYS A 1 98 ? 17 -10.289 -4.613 1 84.06 98 LYS A C 1
ATOM 756 O O . LYS A 1 98 ? 17.484 -9.984 -5.707 1 84.06 98 LYS A O 1
ATOM 761 N N . SER A 1 99 ? 16.25 -11.242 -4.438 1 88.56 99 SER A N 1
ATOM 762 C CA . SER A 1 99 ? 16.172 -12.266 -5.477 1 88.56 99 SER A CA 1
ATOM 763 C C . SER A 1 99 ? 14.859 -12.164 -6.246 1 88.56 99 SER A C 1
ATOM 765 O O . SER A 1 99 ? 14.836 -12.359 -7.465 1 88.56 99 SER A O 1
ATOM 767 N N . TYR A 1 100 ? 13.805 -11.891 -5.523 1 94.44 100 TYR A N 1
ATOM 768 C CA . TYR A 1 100 ? 12.5 -11.789 -6.176 1 94.44 100 TYR A CA 1
ATOM 769 C C . TYR A 1 100 ? 11.547 -10.914 -5.367 1 94.44 100 TYR A C 1
ATOM 771 O O . TYR A 1 100 ? 11.828 -10.594 -4.211 1 94.44 100 TYR A O 1
ATOM 779 N N . LEU A 1 101 ? 10.523 -10.492 -6.043 1 96.56 101 LEU A N 1
ATOM 780 C CA . LEU A 1 101 ? 9.406 -9.781 -5.426 1 96.56 101 LEU A CA 1
ATOM 781 C C . LEU A 1 101 ? 8.305 -10.758 -5.02 1 96.56 101 LEU A C 1
ATOM 783 O O . LEU A 1 101 ? 7.762 -11.477 -5.863 1 96.56 101 LEU A O 1
ATOM 787 N N . LEU A 1 102 ? 8 -10.758 -3.752 1 97.5 102 LEU A N 1
ATOM 788 C CA . LEU A 1 102 ? 6.984 -11.672 -3.248 1 97.5 102 LEU A CA 1
ATOM 789 C C . LEU A 1 102 ? 5.645 -10.953 -3.082 1 97.5 102 LEU A C 1
ATOM 791 O O . LEU A 1 102 ? 5.586 -9.875 -2.496 1 97.5 102 LEU A O 1
ATOM 795 N N . VAL A 1 103 ? 4.59 -11.57 -3.637 1 98.5 103 VAL A N 1
ATOM 796 C CA . VAL A 1 103 ? 3.223 -11.078 -3.521 1 98.5 103 VAL A CA 1
ATOM 797 C C . VAL A 1 103 ? 2.348 -12.133 -2.85 1 98.5 103 VAL A C 1
ATOM 799 O O . VAL A 1 103 ? 2.279 -13.281 -3.311 1 98.5 103 VAL A O 1
ATOM 802 N N . VAL A 1 104 ? 1.726 -11.758 -1.782 1 98.25 104 VAL A N 1
ATOM 803 C CA . VAL A 1 104 ? 0.828 -12.672 -1.084 1 98.25 104 VAL A CA 1
ATOM 804 C C . VAL A 1 104 ? -0.564 -12.055 -0.983 1 98.25 104 VAL A C 1
ATOM 806 O O . VAL A 1 104 ? -0.711 -10.906 -0.566 1 98.25 104 VAL A O 1
ATOM 809 N N . MET A 1 105 ? -1.491 -12.797 -1.443 1 98.19 105 MET A N 1
ATOM 810 C CA . MET A 1 105 ? -2.891 -12.43 -1.246 1 98.19 105 MET A CA 1
ATOM 811 C C . MET A 1 105 ? -3.535 -13.297 -0.172 1 98.19 105 MET A C 1
ATOM 813 O O . MET A 1 105 ? -3.479 -14.523 -0.246 1 98.19 105 MET A O 1
ATOM 817 N N . GLN A 1 106 ? -4.129 -12.633 0.81 1 98 106 GLN A N 1
ATOM 818 C CA . GLN A 1 106 ? -4.695 -13.406 1.912 1 98 106 GLN A CA 1
ATOM 819 C C . GLN A 1 106 ? -5.98 -12.766 2.428 1 98 106 GLN A C 1
ATOM 821 O O . GLN A 1 106 ? -6.355 -11.672 1.989 1 98 106 GLN A O 1
ATOM 826 N N . ASP A 1 107 ? -6.699 -13.508 3.279 1 97 107 ASP A N 1
ATOM 827 C CA . ASP A 1 107 ? -7.879 -12.953 3.938 1 97 107 ASP A CA 1
ATOM 828 C C . ASP A 1 107 ? -7.5 -11.789 4.852 1 97 107 ASP A C 1
ATOM 830 O O . ASP A 1 107 ? -6.469 -11.828 5.523 1 97 107 ASP A O 1
ATOM 834 N N . PRO A 1 108 ? -8.414 -10.812 4.75 1 92.81 108 PRO A N 1
ATOM 835 C CA . PRO A 1 108 ? -8.086 -9.672 5.602 1 92.81 108 PRO A CA 1
ATOM 836 C C . PRO A 1 108 ? -8.148 -10.008 7.09 1 92.81 108 PRO A C 1
ATOM 838 O O . PRO A 1 108 ? -8.914 -10.883 7.496 1 92.81 108 PRO A O 1
ATOM 841 N N . SER A 1 109 ? -7.023 -9.883 7.918 1 72 109 SER A N 1
ATOM 842 C CA . SER A 1 109 ? -6.984 -10.227 9.336 1 72 109 SER A CA 1
ATOM 843 C C . SER A 1 109 ? -8.289 -9.844 10.031 1 72 109 SER A C 1
ATOM 845 O O . SER A 1 109 ? -8.922 -8.852 9.664 1 72 109 SER A O 1
ATOM 847 N N . LEU A 1 110 ? -9.172 -10.875 10.562 1 53.81 110 LEU A N 1
ATOM 848 C CA . LEU A 1 110 ? -10.312 -10.656 11.445 1 53.81 110 LEU A CA 1
ATOM 849 C C . LEU A 1 110 ? -9.984 -9.625 12.516 1 53.81 110 LEU A C 1
ATOM 851 O O . LEU A 1 110 ? -8.828 -9.516 12.938 1 53.81 110 LEU A O 1
ATOM 855 N N . MET B 1 1 ? -18.672 32.875 -1.285 1 31.95 1 MET B N 1
ATOM 856 C CA . MET B 1 1 ? -18.344 31.516 -1.71 1 31.95 1 MET B CA 1
ATOM 857 C C . MET B 1 1 ? -18.141 30.594 -0.505 1 31.95 1 MET B C 1
ATOM 859 O O . MET B 1 1 ? -17.188 30.766 0.257 1 31.95 1 MET B O 1
ATOM 863 N N . ILE B 1 2 ? -19.031 30.031 0.093 1 39.81 2 ILE B N 1
ATOM 864 C CA . ILE B 1 2 ? -19.109 29.375 1.398 1 39.81 2 ILE B CA 1
ATOM 865 C C . ILE B 1 2 ? -18.141 28.203 1.449 1 39.81 2 ILE B C 1
ATOM 867 O O . ILE B 1 2 ? -18.188 27.312 0.594 1 39.81 2 ILE B O 1
ATOM 871 N N . GLN B 1 3 ? -16.891 28.312 1.743 1 46.38 3 GLN B N 1
ATOM 872 C CA . GLN B 1 3 ? -16 27.203 2.031 1 46.38 3 GLN B CA 1
ATOM 873 C C . GLN B 1 3 ? -16.75 26.047 2.689 1 46.38 3 GLN B C 1
ATOM 875 O O . GLN B 1 3 ? -17.281 26.203 3.791 1 46.38 3 GLN B O 1
ATOM 880 N N . SER B 1 4 ? -17.547 25.328 1.989 1 48.22 4 SER B N 1
ATOM 881 C CA . SER B 1 4 ? -18.438 24.297 2.525 1 48.22 4 SER B CA 1
ATOM 882 C C . SER B 1 4 ? -17.734 23.484 3.619 1 48.22 4 SER B C 1
ATOM 884 O O . SER B 1 4 ? -16.547 23.203 3.523 1 48.22 4 SER B O 1
ATOM 886 N N . ASP B 1 5 ? -18.25 23.562 4.812 1 53.69 5 ASP B N 1
ATOM 887 C CA . ASP B 1 5 ? -17.922 22.859 6.043 1 53.69 5 ASP B CA 1
ATOM 888 C C . ASP B 1 5 ? -17.391 21.453 5.742 1 53.69 5 ASP B C 1
ATOM 890 O O . ASP B 1 5 ? -16.609 20.906 6.516 1 53.69 5 ASP B O 1
ATOM 894 N N . GLU B 1 6 ? -17.859 21.031 4.57 1 58.16 6 GLU B N 1
ATOM 895 C CA . GLU B 1 6 ? -17.531 19.656 4.172 1 58.16 6 GLU B CA 1
ATOM 896 C C . GLU B 1 6 ? -16.062 19.547 3.779 1 58.16 6 GLU B C 1
ATOM 898 O O . GLU B 1 6 ? -15.5 18.438 3.752 1 58.16 6 GLU B O 1
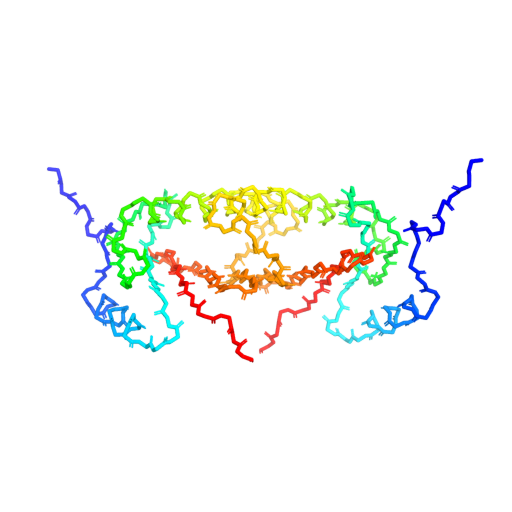ATOM 903 N N . ASP B 1 7 ? -15.422 20.609 3.619 1 69.94 7 ASP B N 1
ATOM 904 C CA . ASP B 1 7 ? -14.039 20.656 3.162 1 69.94 7 ASP B CA 1
ATOM 905 C C . ASP B 1 7 ? -13.094 20.984 4.316 1 69.94 7 ASP B C 1
ATOM 907 O O . ASP B 1 7 ? -12.078 21.656 4.125 1 69.94 7 ASP B O 1
ATOM 911 N N . SER B 1 8 ? -13.711 20.75 5.57 1 83.88 8 SER B N 1
ATOM 912 C CA . SER B 1 8 ? -12.82 20.953 6.711 1 83.88 8 SER B CA 1
ATOM 913 C C . SER B 1 8 ? -12.906 19.797 7.688 1 83.88 8 SER B C 1
ATOM 915 O O . SER B 1 8 ? -13.906 19.062 7.707 1 83.88 8 SER B O 1
ATOM 917 N N . VAL B 1 9 ? -11.883 19.531 8.484 1 90.94 9 VAL B N 1
ATOM 918 C CA . VAL B 1 9 ? -11.875 18.547 9.562 1 90.94 9 VAL B CA 1
ATOM 919 C C . VAL B 1 9 ? -12.586 19.125 10.789 1 90.94 9 VAL B C 1
ATOM 921 O O . VAL B 1 9 ? -12.32 20.266 11.188 1 90.94 9 VAL B O 1
ATOM 924 N N . PRO B 1 10 ? -13.531 18.312 11.289 1 92.81 10 PRO B N 1
ATOM 925 C CA . PRO B 1 10 ? -14.148 18.797 12.523 1 92.81 10 PRO B CA 1
ATOM 926 C C . PRO B 1 10 ? -13.125 19.156 13.602 1 92.81 10 PRO B C 1
ATOM 928 O O . PRO B 1 10 ? -12.047 18.562 13.656 1 92.81 10 PRO B O 1
ATOM 931 N N . ASP B 1 11 ? -13.484 20.094 14.469 1 93.62 11 ASP B N 1
ATOM 932 C CA . ASP B 1 11 ? -12.57 20.609 15.484 1 93.62 11 ASP B CA 1
ATOM 933 C C . ASP B 1 11 ? -12.055 19.484 16.375 1 93.62 11 ASP B C 1
ATOM 935 O O . ASP B 1 11 ? -10.875 19.469 16.734 1 93.62 11 ASP B O 1
ATOM 939 N N . GLU B 1 12 ? -12.938 18.625 16.734 1 94.56 12 GLU B N 1
ATOM 940 C CA . GLU B 1 12 ? -12.547 17.5 17.594 1 94.56 12 GLU B CA 1
ATOM 941 C C . GLU B 1 12 ? -11.523 16.609 16.906 1 94.56 12 GLU B C 1
ATOM 943 O O . GLU B 1 12 ? -10.555 16.172 17.531 1 94.56 12 GLU B O 1
ATOM 948 N N . ALA B 1 13 ? -11.789 16.312 15.672 1 94 13 ALA B N 1
ATOM 949 C CA . ALA B 1 13 ? -10.852 15.5 14.898 1 94 13 ALA B CA 1
ATOM 950 C C . ALA B 1 13 ? -9.516 16.219 14.727 1 94 13 ALA B C 1
ATOM 952 O O . ALA B 1 13 ? -8.453 15.586 14.812 1 94 13 ALA B O 1
ATOM 953 N N . ALA B 1 14 ? -9.586 17.453 14.492 1 95.56 14 ALA B N 1
ATOM 954 C CA . ALA B 1 14 ? -8.375 18.25 14.328 1 95.56 14 ALA B CA 1
ATOM 955 C C . ALA B 1 14 ? -7.512 18.188 15.586 1 95.56 14 ALA B C 1
ATOM 957 O O . ALA B 1 14 ? -6.281 18.094 15.5 1 95.56 14 ALA B O 1
ATOM 958 N N . GLN B 1 15 ? -8.094 18.219 16.734 1 96.44 15 GLN B N 1
ATOM 959 C CA . GLN B 1 15 ? -7.367 18.141 18 1 96.44 15 GLN B CA 1
ATOM 960 C C . GLN B 1 15 ? -6.684 16.797 18.172 1 96.44 15 GLN B C 1
ATOM 962 O O . GLN B 1 15 ? -5.547 16.719 18.641 1 96.44 15 GLN B O 1
ATOM 967 N N . VAL B 1 16 ? -7.398 15.727 17.734 1 96.31 16 VAL B N 1
ATOM 968 C CA . VAL B 1 16 ? -6.832 14.383 17.812 1 96.31 16 VAL B CA 1
ATOM 969 C C . VAL B 1 16 ? -5.633 14.273 16.875 1 96.31 16 VAL B C 1
ATOM 971 O O . VAL B 1 16 ? -4.586 13.742 17.266 1 96.31 16 VAL B O 1
ATOM 974 N N . LEU B 1 17 ? -5.793 14.812 15.719 1 96.56 17 LEU B N 1
ATOM 975 C CA . LEU B 1 17 ? -4.715 14.773 14.734 1 96.56 17 LEU B CA 1
ATOM 976 C C . LEU B 1 17 ? -3.506 15.57 15.219 1 96.56 17 LEU B C 1
ATOM 978 O O . LEU B 1 17 ? -2.363 15.133 15.047 1 96.56 17 LEU B O 1
ATOM 982 N N . ALA B 1 18 ? -3.83 16.672 15.812 1 96.94 18 ALA B N 1
ATOM 983 C CA . ALA B 1 18 ? -2.75 17.484 16.359 1 96.94 18 ALA B CA 1
ATOM 984 C C . ALA B 1 18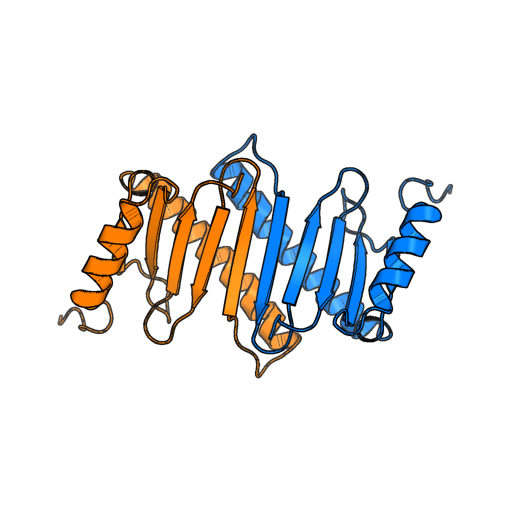 ? -1.987 16.719 17.438 1 96.94 18 ALA B C 1
ATOM 986 O O . ALA B 1 18 ? -0.757 16.781 17.5 1 96.94 18 ALA B O 1
ATOM 987 N N . GLN B 1 19 ? -2.729 16.047 18.297 1 97.31 19 GLN B N 1
ATOM 988 C CA . GLN B 1 19 ? -2.092 15.258 19.344 1 97.31 19 GLN B CA 1
ATOM 989 C C . GLN B 1 19 ? -1.259 14.125 18.75 1 97.31 19 GLN B C 1
ATOM 991 O O . GLN B 1 19 ? -0.177 13.812 19.25 1 97.31 19 GLN B O 1
ATOM 996 N N . LEU B 1 20 ? -1.806 13.547 17.672 1 96.81 20 LEU B N 1
ATOM 997 C CA . LEU B 1 20 ? -1.103 12.461 17 1 96.81 20 LEU B CA 1
ATOM 998 C C . LEU B 1 20 ? 0.269 12.922 16.516 1 96.81 20 LEU B C 1
ATOM 1000 O O . LEU B 1 20 ? 1.242 12.172 16.594 1 96.81 20 LEU B O 1
ATOM 1004 N N . THR B 1 21 ? 0.387 14.125 16.062 1 96.75 21 THR B N 1
ATOM 1005 C CA . THR B 1 21 ? 1.639 14.617 15.5 1 96.75 21 THR B CA 1
ATOM 1006 C C . THR B 1 21 ? 2.658 14.891 16.609 1 96.75 21 THR B C 1
ATOM 1008 O O . THR B 1 21 ? 3.836 15.125 16.328 1 96.75 21 THR B O 1
ATOM 1011 N N . LYS B 1 22 ? 2.195 14.828 17.844 1 96.06 22 LYS B N 1
ATOM 1012 C CA . LYS B 1 22 ? 3.117 15.023 18.953 1 96.06 22 LYS B CA 1
ATOM 1013 C C . LYS B 1 22 ? 3.785 13.711 19.359 1 96.06 22 LYS B C 1
ATOM 1015 O O . LYS B 1 22 ? 4.773 13.711 20.094 1 96.06 22 LYS B O 1
ATOM 1020 N N . HIS B 1 23 ? 3.184 12.602 18.922 1 94.94 23 HIS B N 1
ATOM 1021 C CA . HIS B 1 23 ? 3.779 11.305 19.219 1 94.94 23 HIS B CA 1
ATOM 1022 C C . HIS B 1 23 ? 5.168 11.18 18.594 1 94.94 23 HIS B C 1
ATOM 1024 O O . HIS B 1 23 ? 5.371 11.562 17.453 1 94.94 23 HIS B O 1
ATOM 1030 N N . GLU B 1 24 ? 6.043 10.617 19.25 1 93.75 24 GLU B N 1
ATOM 1031 C CA . GLU B 1 24 ? 7.461 10.586 18.906 1 93.75 24 GLU B CA 1
ATOM 1032 C C . GLU B 1 24 ? 7.684 9.875 17.562 1 93.75 24 GLU B C 1
ATOM 1034 O O . GLU B 1 24 ? 8.609 10.211 16.828 1 93.75 24 GLU B O 1
ATOM 1039 N N . HIS B 1 25 ? 6.887 9.031 17.219 1 95.5 25 HIS B N 1
ATOM 1040 C CA . HIS B 1 25 ? 7.137 8.234 16.016 1 95.5 25 HIS B CA 1
ATOM 1041 C C . HIS B 1 25 ? 6.387 8.797 14.812 1 95.5 25 HIS B C 1
ATOM 1043 O O . HIS B 1 25 ? 6.586 8.344 13.688 1 95.5 25 HIS B O 1
ATOM 1049 N N . VAL B 1 26 ? 5.543 9.758 15.047 1 97.69 26 VAL B N 1
ATOM 1050 C CA . VAL B 1 26 ? 4.746 10.328 13.969 1 97.69 26 VAL B CA 1
ATOM 1051 C C . VAL B 1 26 ? 5.445 11.57 13.414 1 97.69 26 VAL B C 1
ATOM 1053 O O . VAL B 1 26 ? 5.664 12.547 14.141 1 97.69 26 VAL B O 1
ATOM 1056 N N . ARG B 1 27 ? 5.75 11.547 12.109 1 97.06 27 ARG B N 1
ATOM 1057 C CA . ARG B 1 27 ? 6.453 12.648 11.469 1 97.06 27 ARG B CA 1
ATOM 1058 C C . ARG B 1 27 ? 5.469 13.688 10.93 1 97.06 27 ARG B C 1
ATOM 1060 O O . ARG B 1 27 ? 5.809 14.867 10.805 1 97.06 27 ARG B O 1
ATOM 1067 N N . GLY B 1 28 ? 4.266 13.156 10.586 1 97.62 28 GLY B N 1
ATOM 1068 C CA . GLY B 1 28 ? 3.262 14.07 10.062 1 97.62 28 GLY B CA 1
ATOM 1069 C C . GLY B 1 28 ? 1.947 13.383 9.734 1 97.62 28 GLY B C 1
ATOM 1070 O O . GLY B 1 28 ? 1.888 12.156 9.633 1 97.62 28 GLY B O 1
ATOM 1071 N N . CYS B 1 29 ? 0.97 14.242 9.586 1 98.19 29 CYS B N 1
ATOM 1072 C CA . CYS B 1 29 ? -0.38 13.789 9.266 1 98.19 29 CYS B CA 1
ATOM 1073 C C . CYS B 1 29 ? -1.059 14.75 8.297 1 98.19 29 CYS B C 1
ATOM 1075 O O . CYS B 1 29 ? -0.907 15.961 8.406 1 98.19 29 CYS B O 1
ATOM 1077 N N . VAL B 1 30 ? -1.814 14.188 7.402 1 98.12 30 VAL B N 1
ATOM 1078 C CA . VAL B 1 30 ? -2.564 14.969 6.426 1 98.12 30 VAL B CA 1
ATOM 1079 C C . VAL B 1 30 ? -3.975 14.406 6.281 1 98.12 30 VAL B C 1
ATOM 1081 O O . VAL B 1 30 ? -4.16 13.188 6.234 1 98.12 30 VAL B O 1
ATOM 1084 N N . ALA B 1 31 ? -4.941 15.258 6.273 1 97.88 31 ALA B N 1
ATOM 1085 C CA . ALA B 1 31 ? -6.312 14.898 5.91 1 97.88 31 ALA B CA 1
ATOM 1086 C C . ALA B 1 31 ? -6.684 15.477 4.547 1 97.88 31 ALA B C 1
ATOM 1088 O O . ALA B 1 31 ? -6.504 16.672 4.301 1 97.88 31 ALA B O 1
ATOM 1089 N N . LEU B 1 32 ? -7.129 14.625 3.715 1 97.69 32 LEU B N 1
ATOM 1090 C CA . LEU B 1 32 ? -7.547 15 2.371 1 97.69 32 LEU B CA 1
ATOM 1091 C C . LEU B 1 32 ? -9.047 14.789 2.189 1 97.69 32 LEU B C 1
ATOM 1093 O O . LEU B 1 32 ? -9.617 13.859 2.764 1 97.69 32 LEU B O 1
ATOM 1097 N N . THR B 1 33 ? -9.656 15.648 1.365 1 95.25 33 THR B N 1
ATOM 1098 C CA . THR B 1 33 ? -11.047 15.375 1.014 1 95.25 33 THR B CA 1
ATOM 1099 C C . THR B 1 33 ? -11.172 14.039 0.293 1 95.25 33 THR B C 1
ATOM 1101 O O . THR B 1 33 ? -10.273 13.648 -0.456 1 95.25 33 THR B O 1
ATOM 1104 N N . ALA B 1 34 ? -12.258 13.391 0.508 1 88.25 34 ALA B N 1
ATOM 1105 C CA . ALA B 1 34 ? -12.461 12.055 -0.045 1 88.25 34 ALA B CA 1
ATOM 1106 C C . ALA B 1 34 ? -12.641 12.109 -1.56 1 88.25 34 ALA B C 1
ATOM 1108 O O . ALA B 1 34 ? -12.141 11.242 -2.281 1 88.25 34 ALA B O 1
ATOM 1109 N N . ALA B 1 35 ? -13.234 13.109 -2.076 1 85.44 35 ALA B N 1
ATOM 1110 C CA . ALA B 1 35 ? -13.664 13.148 -3.473 1 85.44 35 ALA B CA 1
ATOM 1111 C C . ALA B 1 35 ? -12.516 13.578 -4.383 1 85.44 35 ALA B C 1
ATOM 1113 O O . ALA B 1 35 ? -12.289 12.969 -5.43 1 85.44 35 ALA B O 1
ATOM 1114 N N . ASP B 1 36 ? -11.758 14.562 -3.949 1 88.56 36 ASP B N 1
ATOM 1115 C CA . ASP B 1 36 ? -10.789 15.109 -4.895 1 88.56 36 ASP B CA 1
ATOM 1116 C C . ASP B 1 36 ? -9.414 15.242 -4.25 1 88.56 36 ASP B C 1
ATOM 1118 O O . ASP B 1 36 ? -8.484 15.789 -4.859 1 88.56 36 ASP B O 1
ATOM 1122 N N . GLN B 1 37 ? -9.227 14.812 -3.055 1 92.56 37 GLN B N 1
ATOM 1123 C CA . GLN B 1 37 ? -7.953 14.727 -2.344 1 92.56 37 GLN B CA 1
ATOM 1124 C C . GLN B 1 37 ? -7.305 16.094 -2.207 1 92.56 37 GLN B C 1
ATOM 1126 O O . GLN B 1 37 ? -6.102 16.25 -2.443 1 92.56 37 GLN B O 1
ATOM 1131 N N . ARG B 1 38 ? -8.156 17.141 -1.798 1 95.5 38 ARG B N 1
ATOM 1132 C CA . ARG B 1 38 ? -7.633 18.438 -1.362 1 95.5 38 ARG B CA 1
ATOM 1133 C C . ARG B 1 38 ? -7.207 18.391 0.101 1 95.5 38 ARG B C 1
ATOM 1135 O O . ARG B 1 38 ? -7.844 17.719 0.919 1 95.5 38 ARG B O 1
ATOM 1142 N N . VAL B 1 39 ? -6.191 19.141 0.362 1 97.12 39 VAL B N 1
ATOM 1143 C CA . VAL B 1 39 ? -5.715 19.188 1.74 1 97.12 39 VAL B CA 1
ATOM 1144 C C . VAL B 1 39 ? -6.684 20 2.6 1 97.12 39 VAL B C 1
ATOM 1146 O O . VAL B 1 39 ? -6.945 21.156 2.311 1 97.12 39 VAL B O 1
ATOM 1149 N N . ILE B 1 40 ? -7.137 19.391 3.705 1 96.81 40 ILE B N 1
ATOM 1150 C CA . ILE B 1 40 ? -8.047 20.125 4.57 1 96.81 40 ILE B CA 1
ATOM 1151 C C . ILE B 1 40 ? -7.434 20.266 5.965 1 96.81 40 ILE B C 1
ATOM 1153 O O . ILE B 1 40 ? -7.949 21.016 6.805 1 96.81 40 ILE B O 1
ATOM 1157 N N . TRP B 1 41 ? -6.375 19.547 6.195 1 96.56 41 TRP B N 1
ATOM 1158 C CA . TRP B 1 41 ? -5.613 19.672 7.434 1 96.56 41 TRP B CA 1
ATOM 1159 C C . TRP B 1 41 ? -4.234 19.031 7.289 1 96.56 41 TRP B C 1
ATOM 1161 O O . TRP B 1 41 ? -4.086 18.016 6.605 1 96.56 41 TRP B O 1
ATOM 1171 N N . SER B 1 42 ? -3.246 19.562 7.828 1 97.81 42 SER B N 1
ATOM 1172 C CA . SER B 1 42 ? -1.929 18.938 7.898 1 97.81 42 SER B CA 1
ATOM 1173 C C . SER B 1 42 ? -1.172 19.391 9.148 1 97.81 42 SER B C 1
ATOM 1175 O O . SER B 1 42 ? -1.414 20.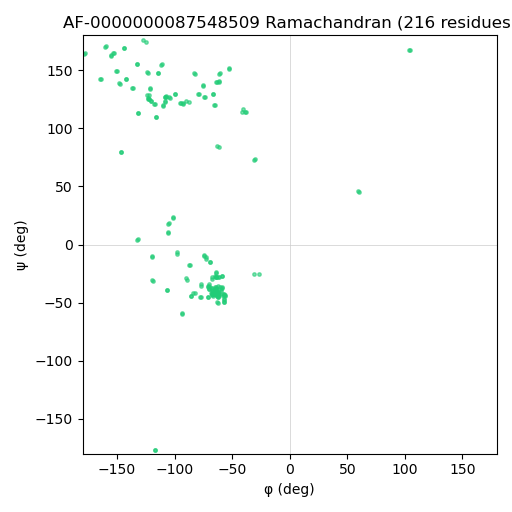484 9.664 1 97.81 42 SER B O 1
ATOM 1177 N N . GLY B 1 43 ? -0.385 18.562 9.633 1 97.62 43 GLY B N 1
ATOM 1178 C CA . GLY B 1 43 ? 0.461 18.859 10.773 1 97.62 43 GLY B CA 1
ATOM 1179 C C . GLY B 1 43 ? 1.651 17.938 10.898 1 97.62 43 GLY B C 1
ATOM 1180 O O . GLY B 1 43 ? 1.711 16.891 10.234 1 97.62 43 GLY B O 1
ATOM 1181 N N . GLY B 1 44 ? 2.58 18.344 11.867 1 97.25 44 GLY B N 1
ATOM 1182 C CA . GLY B 1 44 ? 3.785 17.562 12.109 1 97.25 44 GLY B CA 1
ATOM 1183 C C . GLY B 1 44 ? 5.027 18.188 11.508 1 97.25 44 GLY B C 1
ATOM 1184 O O . GLY B 1 44 ? 4.934 19.047 10.617 1 97.25 44 GLY B O 1
ATOM 1185 N N . VAL B 1 45 ? 6.117 17.703 11.891 1 96 45 VAL B N 1
ATOM 1186 C CA . VAL B 1 45 ? 7.391 18.328 11.547 1 96 45 VAL B CA 1
ATOM 1187 C C . VAL B 1 45 ? 7.676 18.125 10.055 1 96 45 VAL B C 1
ATOM 1189 O O . VAL B 1 45 ? 8.195 19.031 9.398 1 96 45 VAL B O 1
ATOM 1192 N N . THR B 1 46 ? 7.348 17.031 9.438 1 95.75 46 THR B N 1
ATOM 1193 C CA . THR B 1 46 ? 7.617 16.734 8.039 1 95.75 46 THR B CA 1
ATOM 1194 C C . THR B 1 46 ? 6.816 17.641 7.121 1 95.75 46 THR B C 1
ATOM 1196 O O . THR B 1 46 ? 7.273 18 6.031 1 95.75 46 THR B O 1
ATOM 1199 N N . PHE B 1 47 ? 5.703 18.078 7.59 1 97 47 PHE B N 1
ATOM 1200 C CA . PHE B 1 47 ? 4.801 18.812 6.707 1 97 47 PHE B CA 1
ATOM 1201 C C . PHE B 1 47 ? 4.832 20.297 7.016 1 97 47 PHE B C 1
ATOM 1203 O O . PHE B 1 47 ? 3.975 21.047 6.547 1 97 47 PHE B O 1
ATOM 1210 N N . ALA B 1 48 ? 5.777 20.688 7.836 1 95.5 48 ALA B N 1
ATOM 1211 C CA . ALA B 1 48 ? 6.07 22.109 7.984 1 95.5 48 ALA B CA 1
ATOM 1212 C C . ALA B 1 48 ? 6.586 22.703 6.676 1 95.5 48 ALA B C 1
ATOM 1214 O O . ALA B 1 48 ? 6.41 23.906 6.418 1 95.5 48 ALA B O 1
ATOM 1215 N N . SER B 1 49 ? 7.148 21.859 5.84 1 95.19 49 SER B N 1
ATOM 1216 C CA . SER B 1 49 ? 7.566 22.219 4.492 1 95.19 49 SER B CA 1
ATOM 1217 C C . SER B 1 49 ? 6.434 22.047 3.488 1 95.19 49 SER B C 1
ATOM 1219 O O . SER B 1 49 ? 5.934 20.938 3.301 1 95.19 49 SER B O 1
ATOM 1221 N N . GLU B 1 50 ? 6.094 23.125 2.797 1 95.75 50 GLU B N 1
ATOM 1222 C CA . GLU B 1 50 ? 5.047 23.047 1.783 1 95.75 50 GLU B CA 1
ATOM 1223 C C . GLU B 1 50 ? 5.445 22.125 0.636 1 95.75 50 GLU B C 1
ATOM 1225 O O . GLU B 1 50 ? 4.598 21.438 0.06 1 95.75 50 GLU B O 1
ATOM 1230 N N . ALA B 1 51 ? 6.672 22.172 0.338 1 96.31 51 ALA B N 1
ATOM 1231 C CA . ALA B 1 51 ? 7.176 21.328 -0.748 1 96.31 51 ALA B CA 1
ATOM 1232 C C . ALA B 1 51 ? 7.035 19.844 -0.409 1 96.31 51 ALA B C 1
ATOM 1234 O O . ALA B 1 51 ? 6.617 19.047 -1.249 1 96.31 51 ALA B O 1
ATOM 1235 N N . LYS B 1 52 ? 7.359 19.469 0.794 1 96.31 52 LYS B N 1
ATOM 1236 C CA . LYS B 1 5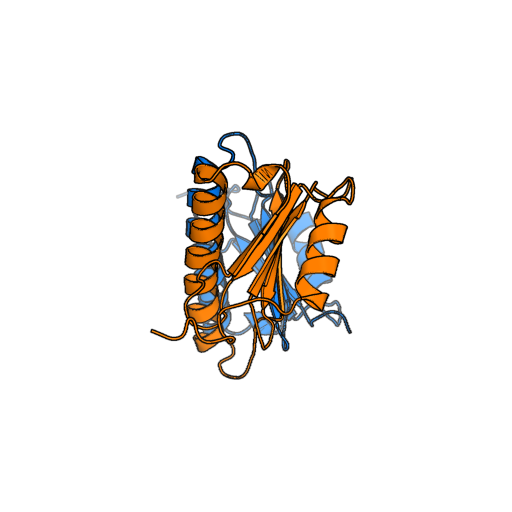2 ? 7.246 18.078 1.218 1 96.31 52 LYS B CA 1
ATOM 1237 C C . LYS B 1 52 ? 5.785 17.641 1.281 1 96.31 52 LYS B C 1
ATOM 1239 O O . LYS B 1 52 ? 5.449 16.531 0.868 1 96.31 52 LYS B O 1
ATOM 1244 N N . LEU B 1 53 ? 4.98 18.547 1.793 1 97.88 53 LEU B N 1
ATOM 1245 C CA . LEU B 1 53 ? 3.549 18.266 1.824 1 97.88 53 LEU B CA 1
ATOM 1246 C C . LEU B 1 53 ? 3.018 17.984 0.422 1 97.88 53 LEU B C 1
ATOM 1248 O O . LEU B 1 53 ? 2.322 17 0.204 1 97.88 53 LEU B O 1
ATOM 1252 N N . ALA B 1 54 ? 3.391 18.812 -0.494 1 97.62 54 ALA B N 1
ATOM 1253 C CA . ALA B 1 54 ? 2.934 18.656 -1.873 1 97.62 54 ALA B CA 1
ATOM 1254 C C . ALA B 1 54 ? 3.416 17.344 -2.465 1 97.62 54 ALA B C 1
ATOM 1256 O O . ALA B 1 54 ? 2.666 16.656 -3.166 1 97.62 54 ALA B O 1
ATOM 1257 N N . GLN B 1 55 ? 4.641 16.984 -2.182 1 97.38 55 GLN B N 1
ATOM 1258 C CA . GLN B 1 55 ? 5.215 15.742 -2.701 1 97.38 55 GLN B CA 1
ATOM 1259 C C . GLN B 1 55 ? 4.461 14.523 -2.178 1 97.38 55 GLN B C 1
ATOM 1261 O O . GLN B 1 55 ? 4.109 13.633 -2.949 1 97.38 55 GLN B O 1
ATOM 1266 N N . VAL B 1 56 ? 4.191 14.562 -0.906 1 97.94 56 VAL B N 1
ATOM 1267 C CA . VAL B 1 56 ? 3.529 13.414 -0.302 1 97.94 56 VAL B CA 1
ATOM 1268 C C . VAL B 1 56 ? 2.084 13.336 -0.786 1 97.94 56 VAL B C 1
ATOM 1270 O O . VAL B 1 56 ? 1.575 12.25 -1.074 1 97.94 56 VAL B O 1
ATOM 1273 N N . VAL B 1 57 ? 1.431 14.445 -0.93 1 98 57 VAL B N 1
ATOM 1274 C CA . VAL B 1 57 ? 0.052 14.477 -1.406 1 98 57 VAL B CA 1
ATOM 1275 C C . VAL B 1 57 ? -0.012 13.945 -2.838 1 98 57 VAL B C 1
ATOM 1277 O O . VAL B 1 57 ? -0.894 13.148 -3.174 1 98 57 VAL B O 1
ATOM 1280 N N . HIS B 1 58 ? 0.937 14.312 -3.705 1 97.69 58 HIS B N 1
ATOM 1281 C CA . HIS B 1 58 ? 0.99 13.805 -5.07 1 97.69 58 HIS B CA 1
ATOM 1282 C C . HIS B 1 58 ? 1.252 12.305 -5.086 1 97.69 58 HIS B C 1
ATOM 1284 O O . HIS B 1 58 ? 0.655 11.57 -5.879 1 97.69 58 HIS B O 1
ATOM 1290 N N . PHE B 1 59 ? 2.152 11.914 -4.148 1 98.5 59 PHE B N 1
ATOM 1291 C CA . PHE B 1 59 ? 2.457 10.5 -3.982 1 98.5 59 PHE B CA 1
ATOM 1292 C C . PHE B 1 59 ? 1.19 9.703 -3.684 1 98.5 59 PHE B C 1
ATOM 1294 O O . PHE B 1 59 ? 0.864 8.758 -4.395 1 98.5 59 PHE B O 1
ATOM 1301 N N . VAL B 1 60 ? 0.439 10.156 -2.754 1 98 60 VAL B N 1
ATOM 1302 C CA . VAL B 1 60 ? -0.766 9.477 -2.291 1 98 60 VAL B CA 1
ATOM 1303 C C . VAL B 1 60 ? -1.824 9.492 -3.391 1 98 60 VAL B C 1
ATOM 1305 O O . VAL B 1 60 ? -2.439 8.461 -3.684 1 98 60 VAL B O 1
ATOM 1308 N N . ARG B 1 61 ? -1.969 10.586 -4.027 1 97.69 61 ARG B N 1
ATOM 1309 C CA . ARG B 1 61 ? -2.973 10.727 -5.078 1 97.69 61 ARG B CA 1
ATOM 1310 C C . ARG B 1 61 ? -2.688 9.773 -6.234 1 97.69 61 ARG B C 1
ATOM 1312 O O . ARG B 1 61 ? -3.582 9.062 -6.695 1 97.69 61 ARG B O 1
ATOM 1319 N N . ASP B 1 62 ? -1.458 9.773 -6.723 1 97.94 62 ASP B N 1
ATOM 1320 C CA . ASP B 1 62 ? -1.094 8.922 -7.852 1 97.94 62 ASP B CA 1
ATOM 1321 C C . ASP B 1 62 ? -1.223 7.449 -7.488 1 97.94 62 ASP B C 1
ATOM 1323 O O . ASP B 1 62 ? -1.656 6.637 -8.305 1 97.94 62 ASP B O 1
ATOM 1327 N N . THR B 1 63 ? -0.855 7.105 -6.254 1 98.19 63 THR B N 1
ATOM 1328 C CA . THR B 1 63 ? -0.934 5.719 -5.801 1 98.19 63 THR B CA 1
ATOM 1329 C C . THR B 1 63 ? -2.387 5.262 -5.711 1 98.19 63 THR B C 1
ATOM 1331 O O . THR B 1 63 ? -2.742 4.199 -6.223 1 98.19 63 THR B O 1
ATOM 1334 N N . LEU B 1 64 ? -3.244 6.105 -5.156 1 97.19 64 LEU B N 1
ATOM 1335 C CA . LEU B 1 64 ? -4.645 5.738 -4.98 1 97.19 64 LEU B CA 1
ATOM 1336 C C . LEU B 1 64 ? -5.348 5.613 -6.328 1 97.19 64 LEU B C 1
ATOM 1338 O O . LEU B 1 64 ? -6.234 4.773 -6.496 1 97.19 64 LEU B O 1
ATOM 1342 N N . ALA B 1 65 ? -4.988 6.492 -7.238 1 97.12 65 ALA B N 1
ATOM 1343 C CA . ALA B 1 65 ? -5.586 6.41 -8.57 1 97.12 65 ALA B CA 1
ATOM 1344 C C . ALA B 1 65 ? -5.348 5.043 -9.195 1 97.12 65 ALA B C 1
ATOM 1346 O O . ALA B 1 65 ? -6.266 4.438 -9.758 1 97.12 65 ALA B O 1
ATOM 1347 N N . VAL B 1 66 ? -4.133 4.539 -9.07 1 98 66 VAL B N 1
ATOM 1348 C CA . VAL B 1 66 ? -3.762 3.25 -9.648 1 98 66 VAL B CA 1
ATOM 1349 C C . VAL B 1 66 ? -4.441 2.125 -8.867 1 98 66 VAL B C 1
ATOM 1351 O O . VAL B 1 66 ? -5.012 1.209 -9.469 1 98 66 VAL B O 1
ATOM 1354 N N . VAL B 1 67 ? -4.438 2.154 -7.527 1 98.06 67 VAL B N 1
ATOM 1355 C CA . VAL B 1 67 ? -5.008 1.117 -6.676 1 98.06 67 VAL B CA 1
ATOM 1356 C C . VAL B 1 67 ? -6.512 1.012 -6.926 1 98.06 67 VAL B C 1
ATOM 1358 O O . VAL B 1 67 ? -7.039 -0.086 -7.117 1 98.06 67 VAL B O 1
ATOM 1361 N N . GLN B 1 68 ? -7.16 2.139 -7.004 1 95.38 68 GLN B N 1
ATOM 1362 C CA . GLN B 1 68 ? -8.602 2.145 -7.203 1 95.38 68 GLN B CA 1
ATOM 1363 C C . GLN B 1 68 ? -8.977 1.572 -8.562 1 95.38 68 GLN B C 1
ATOM 1365 O O . GLN B 1 68 ? -9.938 0.81 -8.688 1 95.38 68 GLN B O 1
ATOM 1370 N N . ARG B 1 69 ? -8.25 1.931 -9.586 1 97.38 69 ARG B N 1
ATOM 1371 C CA . ARG B 1 69 ? -8.508 1.413 -10.93 1 97.38 69 ARG B CA 1
ATOM 1372 C C . ARG B 1 69 ? -8.469 -0.111 -10.945 1 97.38 69 ARG B C 1
ATOM 1374 O O . ARG B 1 69 ? -9.352 -0.752 -11.516 1 97.38 69 ARG B O 1
ATOM 1381 N N . HIS B 1 70 ? -7.469 -0.644 -10.266 1 97.75 70 HIS B N 1
ATOM 1382 C CA . HIS B 1 70 ? -7.301 -2.092 -10.281 1 97.75 70 HIS B CA 1
ATOM 1383 C C . HIS B 1 70 ? -8.305 -2.775 -9.359 1 97.75 70 HIS B C 1
ATOM 1385 O O . HIS B 1 70 ? -8.773 -3.877 -9.656 1 97.75 70 HIS B O 1
ATOM 1391 N N . MET B 1 71 ? -8.641 -2.168 -8.219 1 97.06 71 MET B N 1
ATOM 1392 C CA . MET B 1 71 ? -9.664 -2.717 -7.324 1 97.06 71 MET B CA 1
ATOM 1393 C C . MET B 1 71 ? -11.008 -2.811 -8.031 1 97.06 71 MET B C 1
ATOM 1395 O O . MET B 1 71 ? -11.758 -3.768 -7.824 1 97.06 71 MET B O 1
ATOM 1399 N N . ASP B 1 72 ? -11.281 -1.802 -8.891 1 96.19 72 ASP B N 1
ATOM 1400 C CA . ASP B 1 72 ? -12.547 -1.788 -9.633 1 96.19 72 ASP B CA 1
ATOM 1401 C C . ASP B 1 72 ? -12.641 -2.982 -10.578 1 96.19 72 ASP B C 1
ATOM 1403 O O . ASP B 1 72 ? -13.734 -3.479 -10.852 1 96.19 72 ASP B O 1
ATOM 1407 N N . ILE B 1 73 ? -11.531 -3.449 -11.016 1 95.25 73 ILE B N 1
ATOM 1408 C CA . ILE B 1 73 ? -11.469 -4.578 -11.938 1 95.25 73 ILE B CA 1
ATOM 1409 C C . ILE B 1 73 ? -11.484 -5.887 -11.148 1 95.25 73 ILE 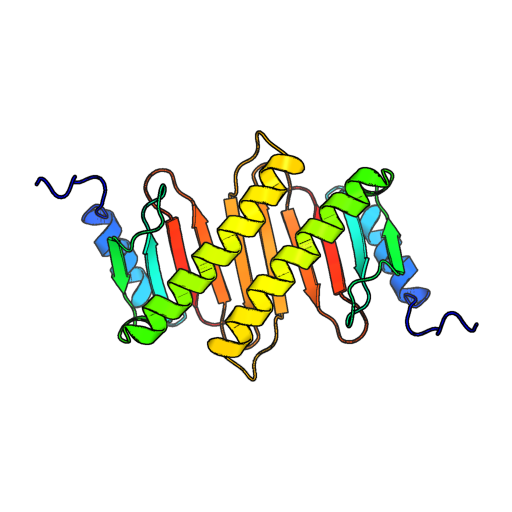B C 1
ATOM 1411 O O . ILE B 1 73 ? -12.25 -6.797 -11.461 1 95.25 73 ILE B O 1
ATOM 1415 N N . LEU B 1 74 ? -10.727 -5.988 -10.086 1 94.56 74 LEU B N 1
ATOM 1416 C CA . LEU B 1 74 ? -10.5 -7.223 -9.336 1 94.56 74 LEU B CA 1
ATOM 1417 C C . LEU B 1 74 ? -11.688 -7.547 -8.438 1 94.56 74 LEU B C 1
ATOM 1419 O O . LEU B 1 74 ? -12.094 -8.703 -8.328 1 94.56 74 LEU B O 1
ATOM 1423 N N . GLU B 1 75 ? -12.18 -6.477 -7.73 1 94.38 75 GLU B N 1
ATOM 1424 C CA . GLU B 1 75 ? -13.289 -6.602 -6.781 1 94.38 75 GLU B CA 1
ATOM 1425 C C . GLU B 1 75 ? -14.141 -5.336 -6.766 1 94.38 75 GLU B C 1
ATOM 1427 O O . GLU B 1 75 ? -14.047 -4.531 -5.836 1 94.38 75 GLU B O 1
ATOM 1432 N N . PRO B 1 76 ? -15.039 -5.137 -7.715 1 93.44 76 PRO B N 1
ATOM 1433 C CA . PRO B 1 76 ? -15.789 -3.893 -7.902 1 93.44 76 PRO B CA 1
ATOM 1434 C C . PRO B 1 76 ? -16.609 -3.51 -6.676 1 93.44 76 PRO B C 1
ATOM 1436 O O . PRO B 1 76 ? -16.891 -2.326 -6.457 1 93.44 76 PRO B O 1
ATOM 1439 N N . ASP B 1 77 ? -17.062 -4.383 -5.797 1 94.5 77 ASP B N 1
ATOM 1440 C CA . ASP B 1 77 ? -17.891 -4.047 -4.645 1 94.5 77 ASP B CA 1
ATOM 1441 C C . ASP B 1 77 ? -17.062 -4.016 -3.363 1 94.5 77 ASP B C 1
ATOM 1443 O O . ASP B 1 77 ? -17.594 -4.195 -2.268 1 94.5 77 ASP B O 1
ATOM 1447 N N . ASP B 1 78 ? -15.812 -3.801 -3.496 1 95.19 78 ASP B N 1
ATOM 1448 C CA . ASP B 1 78 ? -14.891 -3.775 -2.365 1 95.19 78 ASP B CA 1
ATOM 1449 C C . ASP B 1 78 ? -14.344 -2.369 -2.137 1 95.19 78 ASP B C 1
ATOM 1451 O O . ASP B 1 78 ? -14.375 -1.531 -3.039 1 95.19 78 ASP B O 1
ATOM 1455 N N . ASP B 1 79 ? -13.945 -2.053 -0.938 1 94.44 79 ASP B N 1
ATOM 1456 C CA . ASP B 1 79 ? -13.367 -0.76 -0.596 1 94.44 79 ASP B CA 1
ATOM 1457 C C . ASP B 1 79 ? -11.977 -0.931 0.019 1 94.44 79 ASP B C 1
ATOM 1459 O O . ASP B 1 79 ? -11.711 -1.925 0.698 1 94.44 79 ASP B O 1
ATOM 1463 N N . LEU B 1 80 ? -11.203 0.063 -0.271 1 96.19 80 LEU B N 1
ATOM 1464 C CA . LEU B 1 80 ? -9.906 0.108 0.396 1 96.19 80 LEU B CA 1
ATOM 1465 C C . LEU B 1 80 ? -10.07 0.349 1.893 1 96.19 80 LEU B C 1
ATOM 1467 O O . LEU B 1 80 ? -10.836 1.224 2.303 1 96.19 80 LEU B O 1
ATOM 1471 N N . GLY B 1 81 ? -9.438 -0.469 2.73 1 96.31 81 GLY B N 1
ATOM 1472 C CA . GLY B 1 81 ? -9.398 -0.246 4.168 1 96.31 81 GLY B CA 1
ATOM 1473 C C . GLY B 1 81 ? -8.172 0.522 4.617 1 96.31 81 GLY B C 1
ATOM 1474 O O . GLY B 1 81 ? -8.289 1.612 5.184 1 96.31 81 GLY B O 1
ATOM 1475 N N . LEU B 1 82 ? -7.035 -0.065 4.332 1 97.5 82 LEU B N 1
ATOM 1476 C CA . LEU B 1 82 ? -5.758 0.51 4.742 1 97.5 82 LEU B CA 1
ATOM 1477 C C . LEU B 1 82 ? -4.668 0.191 3.727 1 97.5 82 LEU B C 1
ATOM 1479 O O . LEU B 1 82 ? -4.594 -0.93 3.219 1 97.5 82 LEU B O 1
ATOM 1483 N N . MET B 1 83 ? -3.859 1.193 3.463 1 98.38 83 MET B N 1
ATOM 1484 C CA . MET B 1 83 ? -2.635 0.958 2.703 1 98.38 83 MET B CA 1
ATOM 1485 C C . MET B 1 83 ? -1.41 1.407 3.494 1 98.38 83 MET B C 1
ATOM 1487 O O . MET B 1 83 ? -1.389 2.512 4.039 1 98.38 83 MET B O 1
ATOM 1491 N N . ARG B 1 84 ? -0.524 0.522 3.557 1 98.5 84 ARG B N 1
ATOM 1492 C CA . ARG B 1 84 ? 0.722 0.807 4.262 1 98.5 84 ARG B CA 1
ATOM 1493 C C . ARG B 1 84 ? 1.925 0.613 3.344 1 98.5 84 ARG B C 1
ATOM 1495 O O . ARG B 1 84 ? 2.045 -0.417 2.676 1 98.5 84 ARG B O 1
ATOM 1502 N N . ILE B 1 85 ? 2.725 1.628 3.25 1 98.56 85 ILE B N 1
ATOM 1503 C CA . ILE B 1 85 ? 3.994 1.567 2.533 1 98.56 85 ILE B CA 1
ATOM 1504 C C . ILE B 1 85 ? 5.148 1.79 3.506 1 98.56 85 ILE B C 1
ATOM 1506 O O . ILE B 1 85 ? 5.328 2.896 4.02 1 98.56 85 ILE B O 1
ATOM 1510 N N . ARG B 1 86 ? 5.852 0.734 3.723 1 98.12 86 ARG B N 1
ATOM 1511 C CA . ARG B 1 86 ? 6.965 0.804 4.664 1 98.12 86 ARG B CA 1
ATOM 1512 C C . ARG B 1 86 ? 8.305 0.774 3.932 1 98.12 86 ARG B C 1
ATOM 1514 O O . ARG B 1 86 ? 8.531 -0.08 3.072 1 98.12 86 ARG B O 1
ATOM 1521 N N . THR B 1 87 ? 9.141 1.708 4.195 1 96.94 87 THR B N 1
ATOM 1522 C CA . THR B 1 87 ? 10.492 1.755 3.662 1 96.94 87 THR B CA 1
ATOM 1523 C C . THR B 1 87 ? 11.523 1.662 4.789 1 96.94 87 THR B C 1
ATOM 1525 O O . THR B 1 87 ? 11.164 1.449 5.949 1 96.94 87 THR B O 1
ATOM 1528 N N . GLY B 1 88 ? 12.727 1.756 4.465 1 95 88 GLY B N 1
ATOM 1529 C CA . GLY B 1 88 ? 13.781 1.809 5.469 1 95 88 GLY B CA 1
ATOM 1530 C C . GLY B 1 88 ? 13.781 3.096 6.27 1 95 88 GLY B C 1
ATOM 1531 O O . GLY B 1 88 ? 14.328 3.148 7.371 1 95 88 GLY B O 1
ATOM 1532 N N . LYS B 1 89 ? 13.102 4.133 5.852 1 95.94 89 LYS B N 1
ATOM 1533 C CA . LYS B 1 89 ? 13.234 5.453 6.465 1 95.94 89 LYS B CA 1
ATOM 1534 C C . LYS B 1 89 ? 11.898 5.918 7.047 1 95.94 89 LYS B C 1
ATOM 1536 O O . LYS B 1 89 ? 11.875 6.664 8.023 1 95.94 89 LYS B O 1
ATOM 1541 N N . TYR B 1 90 ? 10.789 5.508 6.438 1 97 90 TYR B N 1
ATOM 1542 C CA . TYR B 1 90 ? 9.484 5.941 6.914 1 97 90 TYR B CA 1
ATOM 1543 C C . TYR B 1 90 ? 8.414 4.906 6.578 1 97 90 TYR B C 1
ATOM 1545 O O . TYR B 1 90 ? 8.672 3.953 5.84 1 97 90 TYR B O 1
ATOM 1553 N N . GLU B 1 91 ? 7.387 5.07 7.188 1 98.12 91 GLU B N 1
ATOM 1554 C CA . GLU B 1 91 ? 6.152 4.363 6.852 1 98.12 91 GLU B CA 1
ATOM 1555 C C . GLU B 1 91 ? 5.027 5.344 6.523 1 98.12 91 GLU B C 1
ATOM 1557 O O . GLU B 1 91 ? 4.84 6.34 7.227 1 98.12 91 GLU B O 1
ATOM 1562 N N . LEU B 1 92 ? 4.289 5.113 5.457 1 98.44 92 LEU B N 1
ATOM 1563 C CA . LEU B 1 92 ? 3.115 5.879 5.051 1 98.44 92 LEU B CA 1
ATOM 1564 C C . LEU B 1 92 ? 1.843 5.055 5.223 1 98.44 92 LEU B C 1
ATOM 1566 O O . LEU B 1 92 ? 1.722 3.967 4.656 1 98.44 92 LEU B O 1
ATOM 1570 N N . LEU B 1 93 ? 0.965 5.586 6.066 1 98.25 93 LEU B N 1
ATOM 1571 C CA . LEU B 1 93 ? -0.335 4.957 6.27 1 98.25 93 LEU B CA 1
ATOM 1572 C C . LEU B 1 93 ? -1.445 5.781 5.629 1 98.25 93 LEU B C 1
ATOM 1574 O O . LEU B 1 93 ? -1.557 6.984 5.883 1 98.25 93 LEU B O 1
ATOM 1578 N N . ILE B 1 94 ? -2.188 5.145 4.742 1 98.5 94 ILE B N 1
ATOM 1579 C CA . ILE B 1 94 ? -3.289 5.793 4.043 1 98.5 94 ILE B CA 1
ATOM 1580 C C . ILE B 1 94 ? -4.602 5.098 4.391 1 98.5 94 ILE B C 1
ATOM 1582 O O . ILE B 1 94 ? -4.773 3.906 4.117 1 98.5 94 ILE B O 1
ATOM 1586 N N . THR B 1 95 ? -5.484 5.84 4.93 1 96.88 95 THR B N 1
ATOM 1587 C CA . THR B 1 95 ? -6.746 5.285 5.402 1 96.88 95 THR B CA 1
ATOM 1588 C C . THR B 1 95 ? -7.922 6.125 4.91 1 96.88 95 THR B C 1
ATOM 1590 O O . THR B 1 95 ? -8.148 7.234 5.398 1 96.88 95 THR B O 1
ATOM 1593 N N . PRO B 1 96 ? -8.695 5.5 4.043 1 94 96 PRO B N 1
ATOM 1594 C CA . PRO B 1 96 ? -9.922 6.195 3.65 1 94 96 PRO B CA 1
ATOM 1595 C C . PRO B 1 96 ? -11 6.148 4.73 1 94 96 PRO B C 1
ATOM 1597 O O . PRO B 1 96 ? -11.117 5.148 5.445 1 94 96 PRO B O 1
ATOM 1600 N N . SER B 1 97 ? -11.625 7.238 4.957 1 87.5 97 SER B N 1
ATOM 1601 C CA . SER B 1 97 ? -12.812 7.289 5.805 1 87.5 97 SER B CA 1
ATOM 1602 C C . SER B 1 97 ? -13.984 7.926 5.066 1 87.5 97 SER B C 1
ATOM 1604 O O . SER B 1 97 ? -13.867 8.289 3.896 1 87.5 97 SER B O 1
ATOM 1606 N N . LYS B 1 98 ? -15.141 7.93 5.688 1 83.56 98 LYS B N 1
ATOM 1607 C CA . LYS B 1 98 ? -16.344 8.516 5.086 1 83.56 98 LYS B CA 1
ATOM 1608 C C . LYS B 1 98 ? -16.172 10.016 4.891 1 83.56 98 LYS B C 1
ATOM 1610 O O . LYS B 1 98 ? -16.719 10.586 3.939 1 83.56 98 LYS B O 1
ATOM 1615 N N . SER B 1 99 ? -15.422 10.57 5.66 1 88.25 99 SER B N 1
ATOM 1616 C CA . SER B 1 99 ? -15.375 12.031 5.672 1 88.25 99 SER B CA 1
ATOM 1617 C C . SER B 1 99 ? -14.094 12.547 5.02 1 88.25 99 SER B C 1
ATOM 1619 O O . SER B 1 99 ? -14.117 13.562 4.316 1 88.25 99 SER B O 1
ATOM 1621 N N . TYR B 1 100 ? -13 11.859 5.277 1 94.25 100 TYR B N 1
ATOM 1622 C CA . TYR B 1 100 ? -11.734 12.289 4.703 1 94.25 100 TYR B CA 1
ATOM 1623 C C . TYR B 1 100 ? -10.758 11.117 4.59 1 94.25 100 TYR B C 1
ATOM 1625 O O . TYR B 1 100 ? -10.992 10.047 5.168 1 94.25 100 TYR B O 1
ATOM 1633 N N . LEU B 1 101 ? -9.773 11.344 3.785 1 96.44 101 LEU B N 1
ATOM 1634 C CA . LEU B 1 101 ? -8.648 10.43 3.654 1 96.44 101 LEU B CA 1
ATOM 1635 C C . LEU B 1 101 ? -7.512 10.828 4.598 1 96.44 101 LEU B C 1
ATOM 1637 O O . LEU B 1 101 ? -7.004 11.945 4.523 1 96.44 101 LEU B O 1
ATOM 1641 N N . LEU B 1 102 ? -7.152 9.914 5.461 1 97.5 102 LEU B N 1
ATOM 1642 C CA . LEU B 1 102 ? -6.098 10.195 6.426 1 97.5 102 LEU B CA 1
ATOM 1643 C C . LEU B 1 102 ? -4.766 9.609 5.973 1 97.5 102 LEU B C 1
ATOM 1645 O O . LEU B 1 102 ? -4.703 8.438 5.59 1 97.5 102 LEU B O 1
ATOM 1649 N N . VAL B 1 103 ? -3.727 10.438 5.988 1 98.5 103 VAL B N 1
ATOM 1650 C CA . VAL B 1 103 ? -2.363 10.039 5.66 1 98.5 103 VAL B CA 1
ATOM 1651 C C . VAL B 1 103 ? -1.447 10.297 6.855 1 98.5 103 VAL B C 1
ATOM 1653 O O . VAL B 1 103 ? -1.379 11.414 7.363 1 98.5 103 VAL B O 1
ATOM 1656 N N . VAL B 1 104 ? -0.792 9.281 7.297 1 98.25 104 VAL B N 1
ATOM 1657 C CA . VAL B 1 104 ? 0.145 9.414 8.406 1 98.25 104 VAL B CA 1
ATOM 1658 C C . VAL B 1 104 ? 1.531 8.945 7.973 1 98.25 104 VAL B C 1
ATOM 1660 O O . VAL B 1 104 ? 1.677 7.848 7.422 1 98.25 104 VAL B O 1
ATOM 1663 N N . MET B 1 105 ? 2.449 9.789 8.141 1 98.19 105 MET B N 1
ATOM 1664 C CA . MET B 1 105 ? 3.85 9.422 7.957 1 98.19 105 MET B CA 1
ATOM 1665 C C . MET B 1 105 ? 4.551 9.25 9.305 1 98.19 105 MET B C 1
ATOM 1667 O O . MET B 1 105 ? 4.508 10.148 10.141 1 98.19 105 MET B O 1
ATOM 1671 N N . GLN B 1 106 ? 5.164 8.094 9.477 1 97.94 106 GLN B N 1
ATOM 1672 C CA . GLN B 1 106 ? 5.789 7.84 10.766 1 97.94 106 GLN B CA 1
ATOM 1673 C C . GLN B 1 106 ? 7.086 7.047 10.609 1 97.94 106 GLN B C 1
ATOM 1675 O O . GLN B 1 106 ? 7.422 6.621 9.5 1 97.94 106 GLN B O 1
ATOM 1680 N N . ASP B 1 107 ? 7.859 6.953 11.703 1 96.94 107 ASP B N 1
ATOM 1681 C CA . ASP B 1 107 ? 9.055 6.117 11.703 1 96.94 107 ASP B CA 1
ATOM 1682 C C . ASP B 1 107 ? 8.695 4.645 11.516 1 96.94 107 ASP B C 1
ATOM 1684 O O . ASP B 1 107 ? 7.699 4.168 12.055 1 96.94 107 ASP B O 1
ATOM 1688 N N . PRO B 1 108 ? 9.594 4.062 10.68 1 92.94 108 PRO B N 1
ATOM 1689 C CA . PRO B 1 108 ? 9.281 2.648 10.453 1 92.94 108 PRO B CA 1
ATOM 1690 C C . PRO B 1 108 ? 9.414 1.808 11.719 1 92.94 108 PRO B C 1
ATOM 1692 O O . PRO B 1 108 ? 10.203 2.139 12.609 1 92.94 108 PRO B O 1
ATOM 1695 N N . SER B 1 109 ? 8.32 1.091 12.242 1 72.31 109 SER B N 1
ATOM 1696 C CA . SER B 1 109 ? 8.367 0.294 13.469 1 72.31 109 SER B CA 1
ATOM 1697 C C . SER B 1 109 ? 9.688 -0.45 13.594 1 72.31 109 SER B C 1
ATOM 1699 O O . SER B 1 109 ? 10.281 -0.853 12.586 1 72.31 109 SER B O 1
ATOM 1701 N N . LEU B 1 110 ? 10.625 -0.122 14.656 1 54.09 110 LEU B N 1
ATOM 1702 C CA . LEU B 1 110 ? 11.805 -0.885 15.023 1 54.09 110 LEU B CA 1
ATOM 1703 C C . LEU B 1 110 ? 11.539 -2.383 14.953 1 54.09 110 LEU B C 1
ATOM 1705 O O . LEU B 1 110 ? 10.406 -2.824 15.18 1 54.09 110 LEU B O 1
#

Radius of gyration: 18.88 Å; Cα contacts (8 Å, |Δi|>4): 388; chains: 2; bounding box: 39×57×44 Å

Solvent-accessible surface area (backbone atoms only — not comparable to full-atom values): 11730 Å² total; per-residue (Å²): 132,77,78,55,72,78,66,46,65,56,69,71,57,46,52,53,52,54,53,49,31,66,39,88,53,31,37,20,37,37,34,20,34,62,88,78,61,46,83,45,45,72,40,32,73,58,44,71,38,68,68,50,39,52,50,52,52,52,43,51,51,56,45,48,54,50,50,50,56,43,38,52,69,78,42,63,92,55,51,74,46,39,34,37,44,30,30,77,72,33,24,40,38,41,33,63,48,96,68,31,28,39,36,37,34,24,53,44,83,130,132,78,77,54,71,79,65,46,67,53,70,69,56,46,53,51,51,54,54,49,30,66,38,90,53,33,36,20,38,35,33,20,35,62,88,77,61,46,82,46,45,73,39,31,72,58,44,71,37,66,68,51,39,51,50,51,52,51,42,50,50,57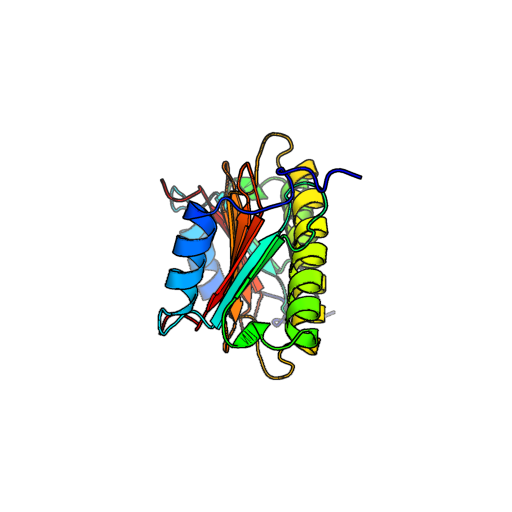,44,48,54,50,51,50,56,42,38,51,70,78,44,64,93,56,49,73,47,40,34,38,45,29,30,78,72,34,24,42,38,41,34,64,49,97,67,31,27,38,35,36,34,24,55,43,83,129

Foldseek 3Di:
DPPPPLLADPPVVLVVQAVVQVDPFWQKKFWAFQPPGHTHDIDHNQPVDVVSVVVVSVVVVVVVVVVVVVCCVVPVPDDDAWDWDDDQAWIWIWGDDPRTIMIIIGGHDD/DPPPPLLADPPVVLVVQAVVLVDPFWQKKFWAFPPQGHTHDIDHNQPVDVVSVVVVSVVVVVVVVVVVVVCCVVPVPDDDAWDWDDDQAWIWIWGDDPRTIMIIIGGHDD

Sequence (220 aa):
MIQSDEDSVPDEAAQVLAQLTKHEHVRGCVALTAADQRVIWSGGVTFASEAKLAQVVHFVRDTLAVVQRHMDILEPDDDLGLMRIRTGKYELLITPSKSYLLVVMQDPSLMIQSDEDSVPDEAAQVLAQLTKHEHVRGCVALTAADQRVIWSGGVTFASEAKLAQVVHFVRDTLAVVQRHMDILEPDDDLGLMRIRTGKYELLITPSKSYLLVVMQDPSL

pLDDT: mean 92.34, std 12.62, range [31.95, 98.56]

Secondary structure (DSSP, 8-state):
----GGGS--HHHHHHHHHHTTSTTEEEEEEEETTT--EEEEESSGGGSHHHHHHHHHHHHHHHHHHHHHHHHH-TT--EEEEEEEESS-EEEEEE-SSEEEEEEE----/----GGGS--HHHHHHHHHHTTSTTEEEEEEEETTT--EEEEESSGGGSHHHHHHHHHHHHHHHHHHHHHHHHH-TT--EEEEEEEESS-EEEEEE-SSEEEEEEE----

Nearest PDB structures (foldseek):
  8glv-assembly1_AI  TM=8.658E-01  e=8.814E-06  Chlamydomonas reinhardtii
  3l7h-assembly1_A  TM=8.579E-01  e=4.006E-05  Drosophila melanogaster
  3l9k-assembly5_A  TM=8.664E-01  e=5.360E-05  Drosophila melanogaster
  6f1t-assembly1_s  TM=7.904E-01  e=2.583E-04  Homo sapiens
  7yh1-assembly2_C  TM=8.068E-01  e=1.871E-03  Promethearchaeum syntrophicum